Protein AF-A0A443RYX0-F1 (afdb_monomer_lite)

Structure (mmCIF, N/CA/C/O backbone):
data_AF-A0A443RYX0-F1
#
_entry.id   AF-A0A443RYX0-F1
#
loop_
_atom_site.group_PDB
_atom_site.id
_atom_site.type_symbol
_atom_site.label_atom_id
_atom_site.label_alt_id
_atom_site.label_comp_id
_atom_site.label_asym_id
_atom_site.label_entity_id
_atom_site.label_seq_id
_atom_site.pdbx_PDB_ins_code
_atom_site.Cartn_x
_atom_site.Cartn_y
_atom_site.Cartn_z
_atom_site.occupancy
_atom_site.B_iso_or_equiv
_atom_site.auth_seq_id
_atom_site.auth_comp_id
_atom_site.auth_asym_id
_atom_site.auth_atom_id
_atom_site.pdbx_PDB_model_num
ATOM 1 N N . ARG A 1 1 ? -24.764 9.586 13.576 1.00 53.94 1 ARG A N 1
ATOM 2 C CA . ARG A 1 1 ? -26.038 10.347 13.644 1.00 53.94 1 ARG A CA 1
ATOM 3 C C . ARG A 1 1 ? -27.238 9.565 13.120 1.00 53.94 1 ARG A C 1
ATOM 5 O O . ARG A 1 1 ? -28.045 9.174 13.941 1.00 53.94 1 ARG A O 1
ATOM 12 N N . LYS A 1 2 ? -27.358 9.248 11.816 1.00 80.12 2 LYS A N 1
ATOM 13 C CA . LYS A 1 2 ? -28.567 8.561 11.290 1.00 80.12 2 LYS A CA 1
ATOM 14 C C . LYS A 1 2 ? -28.897 7.218 11.973 1.00 80.12 2 LYS A C 1
ATOM 16 O O . LYS A 1 2 ? -30.063 6.942 12.212 1.00 80.12 2 LYS A O 1
ATOM 21 N N . PHE A 1 3 ? -27.891 6.404 12.300 1.00 82.44 3 PHE A N 1
ATOM 22 C CA . PHE A 1 3 ? -28.107 5.094 12.932 1.00 82.44 3 PHE A CA 1
ATOM 23 C C . PHE A 1 3 ? -28.397 5.161 14.434 1.00 82.44 3 PHE A C 1
ATOM 25 O O . PHE A 1 3 ? -29.212 4.391 14.920 1.00 82.44 3 PHE A O 1
ATOM 32 N N . GLU A 1 4 ? -27.785 6.103 15.154 1.00 79.44 4 GLU A N 1
ATOM 33 C CA . GLU A 1 4 ? -28.031 6.310 16.591 1.00 79.44 4 GLU A CA 1
ATOM 34 C C . GLU A 1 4 ? -29.458 6.826 16.831 1.00 79.44 4 GLU A C 1
ATOM 36 O O . GLU A 1 4 ? -30.133 6.398 17.761 1.00 79.44 4 GLU A O 1
ATOM 41 N N . GLU A 1 5 ? -29.940 7.715 15.955 1.00 84.44 5 GLU A N 1
ATOM 42 C CA . GLU A 1 5 ? -31.317 8.221 15.983 1.00 84.44 5 GLU A CA 1
ATOM 43 C C . GLU A 1 5 ? -32.332 7.101 15.692 1.00 84.44 5 GLU A C 1
ATOM 45 O O . GLU A 1 5 ? -33.360 7.011 16.365 1.00 84.44 5 GLU A O 1
ATOM 50 N N . ALA A 1 6 ? -32.027 6.211 14.740 1.00 85.62 6 ALA A N 1
ATOM 51 C CA . ALA A 1 6 ? -32.861 5.050 14.436 1.00 85.62 6 ALA A CA 1
ATOM 52 C C . ALA A 1 6 ? -32.874 4.029 15.590 1.00 85.62 6 ALA A C 1
ATOM 54 O O . ALA A 1 6 ? -33.943 3.587 16.003 1.00 85.62 6 ALA A O 1
ATOM 55 N N . GLU A 1 7 ? -31.714 3.701 16.166 1.00 87.38 7 GLU A N 1
ATOM 56 C CA . GLU A 1 7 ? -31.608 2.804 17.324 1.00 87.38 7 GLU A CA 1
ATOM 57 C C . GLU A 1 7 ? -32.387 3.338 18.538 1.00 87.38 7 GLU A C 1
ATOM 59 O O . GLU A 1 7 ? -33.129 2.591 19.178 1.00 87.38 7 GLU A O 1
ATOM 64 N N . ALA A 1 8 ? -32.302 4.642 18.820 1.00 86.19 8 ALA A N 1
ATOM 65 C CA . ALA A 1 8 ? -33.079 5.271 19.888 1.00 86.19 8 ALA A CA 1
ATOM 66 C C . ALA A 1 8 ? -34.599 5.158 19.660 1.00 86.19 8 ALA A C 1
ATOM 68 O O . ALA A 1 8 ? -35.348 4.922 20.610 1.00 86.19 8 ALA A O 1
ATOM 69 N N . ALA A 1 9 ? -35.059 5.292 18.411 1.00 87.50 9 ALA A N 1
ATOM 70 C CA . ALA A 1 9 ? -36.472 5.164 18.066 1.00 87.50 9 ALA A CA 1
ATOM 71 C C . ALA A 1 9 ? -36.997 3.733 18.279 1.00 87.50 9 ALA A C 1
ATOM 73 O O . ALA A 1 9 ? -38.049 3.561 18.891 1.00 87.50 9 ALA A O 1
ATOM 74 N N . PHE A 1 10 ? -36.257 2.706 17.852 1.00 85.81 10 PHE A N 1
ATOM 75 C CA . PHE A 1 10 ? -36.675 1.310 18.041 1.00 85.81 10 PHE A CA 1
ATOM 76 C C . PHE A 1 10 ? -36.590 0.847 19.500 1.00 85.81 10 PHE A C 1
ATOM 78 O O . PHE A 1 10 ? -37.468 0.118 19.959 1.00 85.81 10 PHE A O 1
ATOM 85 N N . ASN A 1 11 ? -35.617 1.336 20.276 1.00 86.56 11 ASN A N 1
ATOM 86 C CA . ASN A 1 11 ? -35.583 1.090 21.721 1.00 86.56 11 ASN A CA 1
ATOM 87 C C . ASN A 1 11 ? -36.825 1.660 22.430 1.00 86.56 11 ASN A C 1
ATOM 89 O O . ASN A 1 11 ? -37.386 1.006 23.306 1.00 86.56 11 ASN A O 1
ATOM 93 N N . LYS A 1 12 ? -37.324 2.827 21.996 1.00 87.56 12 LYS A N 1
ATOM 94 C CA . LYS A 1 12 ? -38.581 3.408 22.499 1.00 87.56 12 LYS A CA 1
ATOM 95 C C . LYS A 1 12 ? -39.791 2.503 22.231 1.00 87.56 12 LYS A C 1
ATOM 97 O O . LYS A 1 12 ? -40.672 2.391 23.077 1.00 87.56 12 LYS A O 1
ATOM 102 N N . VAL A 1 13 ? -39.841 1.859 21.063 1.00 85.56 13 VAL A N 1
ATOM 103 C CA . VAL A 1 13 ? -40.914 0.913 20.700 1.00 85.56 13 VAL A CA 1
ATOM 104 C C . VAL A 1 13 ? -40.875 -0.318 21.609 1.00 85.56 13 VAL A C 1
ATOM 106 O O . VAL A 1 13 ? -41.908 -0.708 22.148 1.00 85.56 13 VAL A O 1
ATOM 109 N N . LEU A 1 14 ? -39.683 -0.857 21.889 1.00 84.06 14 LEU A N 1
ATOM 110 C CA . LEU A 1 14 ? -39.502 -1.990 22.807 1.00 84.06 14 LEU A CA 1
ATOM 111 C C . LEU A 1 14 ? -39.918 -1.693 24.258 1.00 84.06 14 LEU A C 1
ATOM 113 O O . LEU A 1 14 ? -40.315 -2.610 24.977 1.00 84.06 14 LEU A O 1
ATOM 117 N N . GLU A 1 15 ? -39.829 -0.435 24.702 1.00 85.00 15 GLU A N 1
ATOM 118 C CA . GLU A 1 15 ? -40.325 -0.006 26.019 1.00 85.00 15 GLU A CA 1
ATOM 119 C C . GLU A 1 15 ? -41.863 -0.004 26.091 1.00 85.00 15 GLU A C 1
ATOM 121 O O . GLU A 1 15 ? -42.441 -0.280 27.148 1.00 85.00 15 GLU A O 1
ATOM 126 N N . LEU A 1 16 ? -42.528 0.317 24.977 1.00 83.12 16 LEU A N 1
ATOM 127 C CA . LEU A 1 16 ? -43.982 0.464 24.894 1.00 83.12 16 LEU A CA 1
ATOM 128 C C . LEU A 1 16 ? -44.689 -0.870 24.597 1.00 83.12 16 LEU A C 1
ATOM 130 O O . LEU A 1 16 ? -45.758 -1.135 25.156 1.00 83.12 16 LEU A O 1
ATOM 134 N N . GLU A 1 17 ? -44.096 -1.732 23.769 1.00 78.88 17 GLU A N 1
ATOM 135 C CA . GLU A 1 17 ? -44.686 -3.004 23.344 1.00 78.88 17 GLU A CA 1
ATOM 136 C C . GLU A 1 17 ? -44.285 -4.170 24.260 1.00 78.88 17 GLU A C 1
ATOM 138 O O . GLU A 1 17 ? -43.153 -4.655 24.294 1.00 78.88 17 GLU A O 1
ATOM 143 N N . LYS A 1 18 ? -45.252 -4.662 25.042 1.00 70.44 18 LYS A N 1
ATOM 144 C CA . LYS A 1 18 ? -45.000 -5.705 26.050 1.00 70.44 18 LYS A CA 1
ATOM 145 C C . LYS A 1 18 ? -45.155 -7.138 25.536 1.00 70.44 18 LYS A C 1
ATOM 147 O O . LYS A 1 18 ? -44.661 -8.035 26.214 1.00 70.44 18 LYS A O 1
ATOM 152 N N . ILE A 1 19 ? -45.833 -7.341 24.403 1.00 69.25 19 ILE A N 1
ATOM 153 C CA . ILE A 1 19 ? -46.378 -8.649 23.994 1.00 69.25 19 ILE A CA 1
ATOM 154 C C . ILE A 1 19 ? -45.606 -9.269 22.825 1.00 69.25 19 ILE A C 1
ATOM 156 O O . ILE A 1 19 ? -45.201 -10.421 22.935 1.00 69.25 19 ILE A O 1
ATOM 160 N N . ASP A 1 20 ? -45.354 -8.526 21.749 1.00 76.44 20 ASP A N 1
ATOM 161 C CA . ASP A 1 20 ? -44.542 -8.994 20.626 1.00 76.44 20 ASP A CA 1
ATOM 162 C C . ASP A 1 20 ? -43.452 -7.965 20.347 1.00 76.44 20 ASP A C 1
ATOM 164 O O . ASP A 1 20 ? -43.733 -6.817 20.031 1.00 76.44 20 ASP A O 1
ATOM 168 N N . ARG A 1 21 ? -42.201 -8.372 20.559 1.00 80.69 21 ARG A N 1
ATOM 169 C CA . ARG A 1 21 ? -41.008 -7.530 20.388 1.00 80.69 21 ARG A CA 1
ATOM 170 C C . ARG A 1 21 ? -40.130 -8.024 19.245 1.00 80.69 21 ARG A C 1
ATOM 172 O O . ARG A 1 21 ? -39.009 -7.543 19.080 1.00 80.69 21 ARG A O 1
ATOM 179 N N . SER A 1 22 ? -40.593 -9.021 18.495 1.00 81.62 22 SER A N 1
ATOM 180 C CA . SER A 1 22 ? -39.782 -9.722 17.500 1.00 81.62 22 SER A CA 1
ATOM 181 C C . SER A 1 22 ? -39.390 -8.811 16.333 1.00 81.62 22 SER A C 1
ATOM 183 O O . SER A 1 22 ? -38.226 -8.805 15.925 1.00 81.62 22 SER A O 1
ATOM 185 N N . GLU A 1 23 ? -40.318 -7.976 15.865 1.00 84.00 23 GLU A N 1
ATOM 186 C CA . GLU A 1 23 ? -40.107 -7.045 14.753 1.00 84.00 23 GLU A CA 1
ATOM 187 C C . GLU A 1 23 ? -39.122 -5.924 15.119 1.00 84.00 23 GLU A C 1
ATOM 189 O O . GLU A 1 23 ? -38.098 -5.757 14.457 1.00 84.00 23 GLU A O 1
ATOM 194 N N . ALA A 1 24 ? -39.354 -5.227 16.236 1.00 84.50 24 ALA A N 1
ATOM 195 C CA . ALA A 1 24 ? -38.462 -4.164 16.706 1.00 84.50 24 ALA A CA 1
ATOM 196 C C . ALA A 1 24 ? -37.048 -4.681 17.044 1.00 84.50 24 ALA A C 1
ATOM 198 O O . ALA A 1 24 ? -36.056 -3.998 16.788 1.00 84.50 24 ALA A O 1
ATOM 199 N N . THR A 1 25 ? -36.934 -5.910 17.563 1.00 85.38 25 THR A N 1
ATOM 200 C CA . THR A 1 25 ? -35.632 -6.548 17.833 1.00 85.38 25 THR A CA 1
ATOM 201 C C . THR A 1 25 ? -34.892 -6.893 16.540 1.00 85.38 25 THR A C 1
ATOM 203 O O . THR A 1 25 ? -33.689 -6.655 16.429 1.00 85.38 25 THR A O 1
ATOM 206 N N . SER A 1 26 ? -35.608 -7.419 15.544 1.00 85.50 26 SER A N 1
ATOM 207 C CA . SER A 1 26 ? -35.032 -7.753 14.237 1.00 85.50 26 SER A CA 1
ATOM 208 C C . SER A 1 26 ? -34.524 -6.504 13.516 1.00 85.50 26 SER A C 1
ATOM 210 O O . SER A 1 26 ? -33.429 -6.515 12.949 1.00 85.50 26 SER A O 1
ATOM 212 N N . GLU A 1 27 ? -35.270 -5.400 13.596 1.00 88.75 27 GLU A N 1
ATOM 213 C CA . GLU A 1 27 ? -34.877 -4.157 12.936 1.00 88.75 27 GLU A CA 1
ATOM 214 C C . GLU A 1 27 ? -33.692 -3.471 13.636 1.00 88.75 27 GLU A C 1
ATOM 216 O O . GLU A 1 27 ? -32.829 -2.907 12.962 1.00 88.75 27 GLU A O 1
ATOM 221 N N . LEU A 1 28 ? -33.550 -3.614 14.961 1.00 88.06 28 LEU A N 1
ATOM 222 C CA . LEU A 1 28 ? -32.339 -3.191 15.678 1.00 88.06 28 LEU A CA 1
ATOM 223 C C . LEU A 1 28 ? -31.085 -3.940 15.208 1.00 88.06 28 LEU A C 1
ATOM 225 O O . LEU A 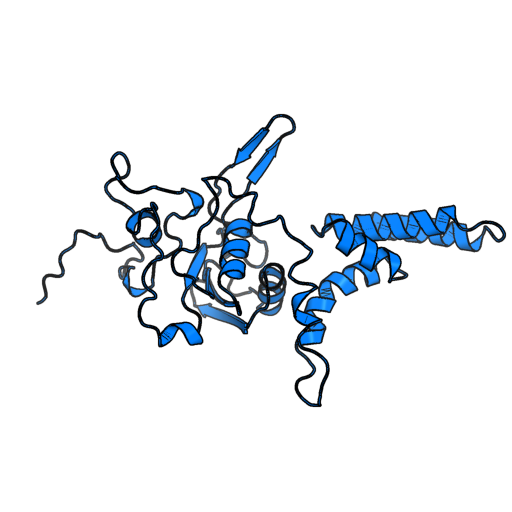1 28 ? -30.057 -3.308 14.961 1.00 88.06 28 LEU A O 1
ATOM 229 N N . ILE A 1 29 ? -31.161 -5.264 15.036 1.00 87.50 29 ILE A N 1
ATOM 230 C CA . ILE A 1 29 ? -30.044 -6.056 14.492 1.00 87.50 29 ILE A CA 1
ATOM 231 C C . ILE A 1 29 ? -29.709 -5.567 13.078 1.00 87.50 29 ILE A C 1
ATOM 233 O O . ILE A 1 29 ? -28.548 -5.324 12.755 1.00 87.50 29 ILE A O 1
ATOM 237 N N . ARG A 1 30 ? -30.720 -5.328 12.242 1.00 89.56 30 ARG A N 1
ATOM 238 C CA . ARG A 1 30 ? -30.515 -4.838 10.876 1.00 89.56 30 ARG A CA 1
ATOM 239 C C . ARG A 1 30 ? -29.851 -3.457 10.832 1.00 89.56 30 ARG A C 1
ATOM 241 O O . ARG A 1 30 ? -28.976 -3.229 9.998 1.00 89.56 30 ARG A O 1
ATOM 248 N N . ILE A 1 31 ? -30.228 -2.548 11.732 1.00 89.81 31 ILE A N 1
ATOM 249 C CA . ILE A 1 31 ? -29.615 -1.217 11.859 1.00 89.81 31 ILE A CA 1
ATOM 250 C C . ILE A 1 31 ? -28.136 -1.331 12.230 1.00 89.81 31 ILE A C 1
ATOM 252 O O . ILE A 1 31 ? -27.304 -0.647 11.631 1.00 89.81 31 ILE A O 1
ATOM 256 N N . ARG A 1 32 ? -27.796 -2.210 13.178 1.00 91.12 32 ARG A N 1
ATOM 257 C CA . ARG A 1 32 ? -26.403 -2.468 13.572 1.00 91.12 32 ARG A CA 1
ATOM 258 C C . ARG A 1 32 ? -25.600 -3.075 12.421 1.00 91.12 32 ARG A C 1
ATOM 260 O O . ARG A 1 32 ? -24.485 -2.628 12.163 1.00 91.12 32 ARG A O 1
ATOM 267 N N . GLU A 1 33 ? -26.180 -4.026 11.688 1.00 88.06 33 GLU A N 1
ATOM 268 C CA . GLU A 1 33 ? -25.545 -4.652 10.521 1.00 88.06 33 GLU A CA 1
ATOM 269 C C . GLU A 1 33 ? -25.249 -3.601 9.443 1.00 88.06 33 GLU A C 1
ATOM 271 O O . GLU A 1 33 ? -24.125 -3.499 8.955 1.00 88.06 33 GLU A O 1
ATOM 276 N N . GLU A 1 34 ? -26.225 -2.763 9.098 1.00 83.31 34 GLU A N 1
ATOM 277 C CA . GLU A 1 34 ? -26.043 -1.738 8.070 1.00 83.31 34 GLU A CA 1
ATOM 278 C C . GLU A 1 34 ? -25.045 -0.651 8.499 1.00 83.31 34 GLU A C 1
ATOM 280 O O . GLU A 1 34 ? -24.245 -0.189 7.682 1.00 83.31 34 GLU A O 1
ATOM 285 N N . ALA A 1 35 ? -25.016 -0.286 9.783 1.00 80.69 35 ALA A N 1
ATOM 286 C CA . ALA A 1 35 ? -24.037 0.657 10.313 1.00 80.69 35 ALA A CA 1
ATOM 287 C C . ALA A 1 35 ? -22.596 0.136 10.171 1.00 80.69 35 ALA A C 1
ATOM 289 O O . ALA A 1 35 ? -21.706 0.880 9.753 1.00 80.69 35 ALA A O 1
ATOM 290 N N . VAL A 1 36 ? -22.374 -1.154 10.440 1.00 77.25 36 VAL A N 1
ATOM 291 C CA . VAL A 1 36 ? -21.073 -1.808 10.241 1.00 77.25 36 VAL A CA 1
ATOM 292 C C . VAL A 1 36 ? -20.749 -1.950 8.745 1.00 77.25 36 VAL A C 1
ATOM 294 O O . VAL A 1 36 ? -19.622 -1.673 8.330 1.00 77.25 36 VAL A O 1
ATOM 297 N N . ARG A 1 37 ? -21.731 -2.271 7.891 1.00 79.38 37 ARG A N 1
ATOM 298 C CA . ARG A 1 37 ? -21.547 -2.345 6.426 1.00 79.38 37 ARG A CA 1
ATOM 299 C C . ARG A 1 37 ? -21.150 -1.008 5.799 1.00 79.38 37 ARG A C 1
ATOM 301 O O . ARG A 1 37 ? -20.318 -0.992 4.892 1.00 79.38 37 ARG A O 1
ATOM 308 N N . GLN A 1 38 ? -21.667 0.121 6.291 1.00 75.00 38 GLN A N 1
ATOM 309 C CA . GLN A 1 38 ? -21.277 1.453 5.799 1.00 75.00 38 GLN A CA 1
ATOM 310 C C . GLN A 1 38 ? -19.817 1.822 6.099 1.00 75.00 38 GLN A C 1
ATOM 312 O O . GLN A 1 38 ? -19.267 2.713 5.451 1.00 75.00 38 GLN A O 1
ATOM 317 N N . LEU A 1 39 ? -19.160 1.113 7.023 1.00 60.25 39 LEU A N 1
ATOM 318 C CA . LEU A 1 39 ? -17.722 1.234 7.282 1.00 60.25 39 LEU A CA 1
ATOM 319 C C . LEU A 1 39 ? -16.865 0.347 6.356 1.00 60.25 39 LEU A C 1
ATOM 321 O O . LEU A 1 39 ? -15.636 0.353 6.462 1.00 60.25 39 LEU A O 1
ATOM 325 N N . GLY A 1 40 ? -17.501 -0.381 5.430 1.00 51.47 40 GLY A N 1
ATOM 326 C CA . GLY A 1 40 ? -16.854 -1.211 4.414 1.00 51.47 40 GLY A CA 1
ATOM 327 C C . GLY A 1 40 ? -16.661 -2.677 4.803 1.00 51.47 40 GLY A C 1
ATOM 328 O O . GLY A 1 40 ? -15.953 -3.388 4.093 1.00 51.47 40 GLY A O 1
ATOM 329 N N . TYR A 1 41 ? -17.261 -3.130 5.907 1.00 62.38 41 TYR A N 1
ATOM 330 C CA . TYR A 1 41 ? -17.242 -4.536 6.320 1.00 62.38 41 TYR A CA 1
ATOM 331 C C . TYR A 1 41 ? -18.296 -5.344 5.543 1.00 62.38 41 TYR A C 1
ATOM 333 O O . TYR A 1 41 ? -19.338 -4.817 5.141 1.00 62.38 41 TYR A O 1
ATOM 341 N N . ASP A 1 42 ? -18.025 -6.624 5.301 1.00 68.56 42 ASP A N 1
ATOM 342 C CA . ASP A 1 42 ? -18.923 -7.512 4.567 1.00 68.56 42 ASP A CA 1
ATOM 343 C C . ASP A 1 42 ? -20.167 -7.893 5.395 1.00 68.56 42 ASP A C 1
ATOM 345 O O . ASP A 1 42 ? -20.274 -7.625 6.594 1.00 68.56 42 ASP A O 1
ATOM 349 N N . LYS A 1 43 ? -21.135 -8.541 4.738 1.00 72.25 43 LYS A N 1
ATOM 350 C CA . LYS A 1 43 ? -22.419 -8.894 5.351 1.00 72.25 43 LYS A CA 1
ATOM 351 C C . LYS A 1 43 ? -22.277 -9.863 6.529 1.00 72.25 43 LYS A C 1
ATOM 353 O O . LYS A 1 43 ? -22.995 -9.699 7.508 1.00 72.25 43 LYS A O 1
ATOM 358 N N . GLN A 1 44 ? -21.405 -10.867 6.443 1.00 66.69 44 GLN A N 1
ATOM 359 C CA . GLN A 1 44 ? -21.265 -11.869 7.502 1.00 66.69 44 GLN A CA 1
ATOM 360 C C . GLN A 1 44 ? -20.641 -11.250 8.749 1.00 66.69 44 GLN A C 1
ATOM 362 O O . GLN A 1 44 ? -21.204 -11.399 9.832 1.00 66.69 44 GLN A O 1
ATOM 367 N N . SER A 1 45 ? -19.559 -10.483 8.596 1.00 63.34 45 SER A N 1
ATOM 368 C CA . SER A 1 45 ? -18.924 -9.776 9.719 1.00 63.34 45 SER A CA 1
ATOM 369 C C . SER A 1 45 ? -19.866 -8.772 10.378 1.00 63.34 45 SER A C 1
ATOM 371 O O . SER A 1 45 ? -19.971 -8.710 11.603 1.00 63.34 45 SER A O 1
ATOM 373 N N . ALA A 1 46 ? -20.588 -8.002 9.562 1.00 73.19 46 ALA A N 1
ATOM 374 C CA . ALA A 1 46 ? -21.558 -7.038 10.049 1.00 73.19 46 ALA A CA 1
ATOM 375 C C . ALA A 1 46 ? -22.728 -7.705 10.781 1.00 73.19 46 ALA A C 1
ATOM 377 O O . ALA A 1 46 ? -23.120 -7.234 11.844 1.00 73.19 46 ALA A O 1
ATOM 378 N N . SER A 1 47 ? -23.250 -8.814 10.252 1.00 79.62 47 SER A N 1
ATOM 379 C CA . SER A 1 47 ? -24.357 -9.555 10.862 1.00 79.62 47 SER A CA 1
ATOM 380 C C . SER A 1 47 ? -23.930 -10.225 12.173 1.00 79.62 47 SER A C 1
ATOM 382 O O . SER A 1 47 ? -24.651 -10.161 13.166 1.00 79.62 47 SER A O 1
ATOM 384 N N . ALA A 1 48 ? -22.713 -10.780 12.225 1.00 75.25 48 ALA A N 1
ATOM 385 C CA . ALA A 1 48 ? -22.149 -11.369 13.438 1.00 75.25 48 ALA A CA 1
ATOM 386 C C . ALA A 1 48 ? -21.963 -10.329 14.555 1.00 75.25 48 ALA A C 1
ATOM 388 O O . ALA A 1 48 ? -22.353 -10.574 15.696 1.00 75.25 48 ALA A O 1
ATOM 389 N N . ALA A 1 49 ? -21.423 -9.149 14.236 1.00 78.31 49 ALA A N 1
ATOM 390 C CA . ALA A 1 49 ? -21.315 -8.051 15.196 1.00 78.31 49 ALA A CA 1
ATOM 391 C C . ALA A 1 49 ? -22.700 -7.533 15.622 1.00 78.31 49 ALA A C 1
ATOM 393 O O . ALA A 1 49 ? -22.965 -7.342 16.806 1.00 78.31 49 ALA A O 1
ATOM 394 N N . ALA A 1 50 ? -23.617 -7.368 14.672 1.00 85.62 50 ALA A N 1
ATOM 395 C CA . ALA A 1 50 ? -24.965 -6.881 14.934 1.00 85.62 50 ALA A CA 1
ATOM 396 C C . ALA A 1 50 ? -25.794 -7.798 15.841 1.00 85.62 50 ALA A C 1
ATOM 398 O O . ALA A 1 50 ? -26.554 -7.306 16.674 1.00 85.62 50 ALA A O 1
ATOM 399 N N . ALA A 1 51 ? -25.640 -9.115 15.689 1.00 84.31 51 ALA A N 1
ATOM 400 C CA . ALA A 1 51 ? -26.316 -10.108 16.517 1.00 84.31 51 ALA A CA 1
ATOM 401 C C . ALA A 1 51 ? -25.683 -10.248 17.911 1.00 84.31 51 ALA A C 1
ATOM 403 O O . ALA A 1 51 ? -26.369 -10.599 18.867 1.00 84.31 51 ALA A O 1
ATOM 404 N N . LYS A 1 52 ? -24.374 -9.991 18.030 1.00 81.44 52 LYS A N 1
ATOM 405 C CA . LYS A 1 52 ? -23.615 -10.173 19.274 1.00 81.44 52 LYS A CA 1
ATOM 406 C C . LYS A 1 52 ? -23.743 -8.998 20.246 1.00 81.44 52 LYS A C 1
ATOM 408 O O . LYS A 1 52 ? -23.632 -9.208 21.451 1.00 81.44 52 LYS A O 1
ATOM 413 N N . TYR A 1 53 ? -23.947 -7.782 19.741 1.00 87.69 53 TYR A N 1
ATOM 414 C CA . TYR A 1 53 ? -23.928 -6.560 20.549 1.00 87.69 53 TYR A CA 1
ATOM 415 C C . TYR A 1 53 ? -25.278 -5.852 20.588 1.00 87.69 53 TYR A C 1
ATOM 417 O O . TYR A 1 53 ? -26.088 -5.954 19.667 1.00 87.69 53 TYR A O 1
ATOM 425 N N . ASN A 1 54 ? -25.498 -5.101 21.668 1.00 85.25 54 ASN A N 1
ATOM 426 C CA . ASN A 1 54 ? -26.785 -4.482 21.985 1.00 85.25 54 ASN A CA 1
ATOM 427 C C . ASN A 1 54 ? -26.847 -2.992 21.643 1.00 85.25 54 ASN A C 1
ATOM 429 O O . ASN A 1 54 ? -27.873 -2.356 21.879 1.00 85.25 54 ASN A O 1
ATOM 433 N N . SER A 1 55 ? -25.785 -2.440 21.061 1.00 85.94 55 SER A N 1
ATOM 434 C CA . SER A 1 55 ? -25.793 -1.088 20.518 1.00 85.94 55 SER A CA 1
ATOM 435 C C . SER A 1 55 ? -25.060 -1.006 19.184 1.00 85.94 55 SER A C 1
ATOM 437 O O . SER A 1 55 ? -24.145 -1.788 18.910 1.00 85.94 55 SER A O 1
ATOM 439 N N . VAL A 1 56 ? -25.428 -0.022 18.361 1.00 83.31 56 VAL A N 1
ATOM 440 C CA . VAL A 1 56 ? -24.693 0.327 17.136 1.00 83.31 56 VAL A CA 1
ATOM 441 C C . VAL A 1 56 ? -23.245 0.672 17.469 1.00 83.31 56 VAL A C 1
ATOM 443 O O . VAL A 1 56 ? -22.335 0.254 16.755 1.00 83.31 56 VAL A O 1
ATOM 446 N N . HIS A 1 57 ? -23.023 1.392 18.571 1.00 82.38 57 HIS A N 1
ATOM 447 C CA . HIS A 1 57 ? -21.686 1.787 18.993 1.00 82.38 57 HIS A CA 1
ATOM 448 C C . HIS A 1 57 ? -20.818 0.578 19.355 1.00 82.38 57 HIS A C 1
ATOM 450 O O . HIS A 1 57 ? -19.733 0.452 18.808 1.00 82.38 57 HIS A O 1
ATOM 456 N N . GLU A 1 58 ? -21.306 -0.350 20.183 1.00 78.94 58 GLU A N 1
ATOM 457 C CA . GLU A 1 58 ? -20.566 -1.568 20.548 1.00 78.94 58 GLU A CA 1
ATOM 458 C C . GLU A 1 58 ? -20.350 -2.504 19.358 1.00 78.94 58 GLU A C 1
ATOM 460 O O . GLU A 1 58 ? -19.283 -3.099 19.236 1.00 78.94 58 GLU A O 1
ATOM 465 N N . ALA A 1 59 ? -21.331 -2.628 18.457 1.00 76.00 59 ALA A N 1
ATOM 466 C CA . ALA A 1 59 ? -21.180 -3.433 17.249 1.00 76.00 59 ALA A CA 1
ATOM 467 C C . ALA A 1 59 ? -20.047 -2.885 16.366 1.00 76.00 59 ALA A C 1
ATOM 469 O O . ALA A 1 59 ? -19.183 -3.649 15.934 1.00 76.00 59 ALA A O 1
ATOM 470 N N . ILE A 1 60 ? -19.996 -1.564 16.170 1.00 73.81 60 ILE A N 1
ATOM 471 C CA . ILE A 1 60 ? -18.912 -0.882 15.450 1.00 73.81 60 ILE A CA 1
ATOM 472 C C . ILE A 1 60 ? -17.587 -1.011 16.207 1.00 73.81 60 ILE A C 1
ATOM 474 O O . ILE A 1 60 ? -16.586 -1.436 15.633 1.00 73.81 60 ILE A O 1
ATOM 478 N N . ASP A 1 61 ? -17.570 -0.687 17.496 1.00 71.12 61 ASP A N 1
ATOM 479 C CA . ASP A 1 61 ? -16.365 -0.733 18.316 1.00 71.12 61 ASP A CA 1
ATOM 480 C C . ASP A 1 61 ? -15.813 -2.149 18.409 1.00 71.12 61 ASP A C 1
ATOM 482 O O . ASP A 1 61 ? -14.604 -2.311 18.451 1.00 71.12 61 ASP A O 1
ATOM 486 N N . SER A 1 62 ? -16.643 -3.189 18.369 1.00 73.19 62 SER A N 1
ATOM 487 C CA . SER A 1 62 ? -16.172 -4.572 18.360 1.00 73.19 62 SER A CA 1
ATOM 488 C C . SER A 1 62 ? -15.406 -4.909 17.085 1.00 73.19 62 SER A C 1
ATOM 490 O O . SER A 1 62 ? -14.311 -5.450 17.167 1.00 73.19 62 SER A O 1
ATOM 492 N N . VAL A 1 63 ? -15.899 -4.529 15.905 1.00 63.53 63 VAL A N 1
ATOM 493 C CA . VAL A 1 63 ? -15.199 -4.803 14.638 1.00 63.53 63 VAL A CA 1
ATOM 494 C C . VAL A 1 63 ? -13.998 -3.880 14.427 1.00 63.53 63 VAL A C 1
ATOM 496 O O . VAL A 1 63 ? -13.096 -4.192 13.649 1.00 63.53 63 VAL A O 1
ATOM 499 N N . VAL A 1 64 ? -13.957 -2.757 15.144 1.00 54.78 64 VAL A N 1
ATOM 500 C CA . VAL A 1 64 ? -12.828 -1.820 15.161 1.00 54.78 64 VAL A CA 1
ATOM 501 C C . VAL A 1 64 ? -11.768 -2.222 16.207 1.00 54.78 64 VAL A C 1
ATOM 503 O O . VAL A 1 64 ? -10.575 -2.151 15.911 1.00 54.78 64 VAL A O 1
ATOM 506 N N . ASN A 1 65 ? -12.169 -2.699 17.393 1.00 49.38 65 ASN A N 1
ATOM 507 C CA . ASN A 1 65 ? -11.310 -3.032 18.545 1.00 49.38 65 ASN A CA 1
ATOM 508 C C . ASN A 1 65 ? -10.966 -4.522 18.678 1.00 49.38 65 ASN A C 1
ATOM 510 O O . ASN A 1 65 ? -10.012 -4.854 19.379 1.00 49.38 65 ASN A O 1
ATOM 514 N N . CYS A 1 66 ? -11.644 -5.435 17.979 1.00 47.28 66 CYS A N 1
ATOM 515 C CA . CYS A 1 66 ? -11.193 -6.830 17.865 1.00 47.28 66 CYS A CA 1
ATOM 516 C C . CYS A 1 66 ? -9.804 -6.911 17.188 1.00 47.28 66 CYS A C 1
ATOM 518 O O . CYS A 1 66 ? -9.059 -7.859 17.399 1.00 47.28 66 CYS A O 1
ATOM 520 N N . MET A 1 67 ? -9.382 -5.845 16.494 1.00 38.53 67 MET A N 1
ATOM 521 C CA . MET A 1 67 ? -8.015 -5.663 15.989 1.00 38.53 67 MET A CA 1
ATOM 522 C C . MET A 1 67 ? -6.993 -5.213 17.054 1.00 38.53 67 MET A C 1
ATOM 524 O O . MET A 1 67 ? -5.794 -5.256 16.790 1.00 38.53 67 MET A O 1
ATOM 528 N N . PHE A 1 68 ? -7.436 -4.768 18.236 1.00 33.16 68 PHE A N 1
ATOM 529 C CA . PHE A 1 68 ? -6.589 -4.191 19.291 1.00 33.16 68 PHE A CA 1
ATOM 530 C C . PHE A 1 68 ? -6.342 -5.115 20.490 1.00 33.16 68 PHE A C 1
ATOM 532 O O . PHE A 1 68 ? -5.312 -4.977 21.140 1.00 33.16 68 PHE A O 1
ATOM 539 N N . ASN A 1 69 ? -7.226 -6.067 20.797 1.00 32.56 69 ASN A N 1
ATOM 540 C CA . ASN A 1 69 ? -7.031 -6.928 21.974 1.00 32.56 69 ASN A CA 1
ATOM 541 C C . ASN A 1 69 ? -5.995 -8.049 21.768 1.00 32.56 69 ASN A C 1
ATOM 543 O O . ASN A 1 69 ? -5.520 -8.615 22.747 1.00 32.56 69 ASN A O 1
ATOM 547 N N . VAL A 1 70 ? -5.562 -8.307 20.527 1.00 34.53 70 VAL A N 1
ATOM 548 C CA . VAL A 1 70 ? -4.485 -9.273 20.227 1.00 34.53 70 VAL A CA 1
ATOM 549 C C . VAL A 1 70 ? -3.105 -8.753 20.663 1.00 34.53 70 VAL A C 1
ATOM 551 O O . VAL A 1 70 ? -2.201 -9.535 20.929 1.00 34.53 70 VAL A O 1
ATOM 554 N N . THR A 1 71 ? -2.911 -7.437 20.807 1.00 35.25 71 THR A N 1
ATOM 555 C CA . THR A 1 71 ? -1.593 -6.862 21.141 1.00 35.25 71 THR A CA 1
ATOM 556 C C . THR A 1 71 ? -1.311 -6.730 22.639 1.00 35.25 71 THR A C 1
ATOM 558 O O . THR A 1 71 ? -0.264 -6.190 22.997 1.00 35.25 71 THR A O 1
ATOM 561 N N . ARG A 1 72 ? -2.193 -7.207 23.536 1.00 33.19 72 ARG A N 1
ATOM 562 C CA . ARG A 1 72 ? -2.052 -6.959 24.986 1.00 33.19 72 ARG A CA 1
ATOM 563 C C . ARG A 1 72 ? -1.899 -8.168 25.906 1.00 33.19 72 ARG A C 1
ATOM 565 O O . ARG A 1 72 ? -1.727 -7.953 27.102 1.00 33.19 72 ARG A O 1
ATOM 572 N N . GLN A 1 73 ? -1.860 -9.392 25.393 1.00 29.92 73 GLN A N 1
ATOM 573 C CA . GLN A 1 73 ? -1.520 -10.565 26.204 1.00 29.92 73 GLN A CA 1
ATOM 574 C C . GLN A 1 73 ? -0.394 -11.361 25.547 1.00 29.92 73 GLN A C 1
ATOM 576 O O . GLN A 1 73 ? -0.610 -12.356 24.873 1.00 29.92 73 GLN A O 1
ATOM 581 N N . HIS A 1 74 ? 0.836 -10.894 25.760 1.00 35.75 74 HIS A N 1
ATOM 582 C CA . HIS A 1 74 ? 1.989 -11.783 25.810 1.00 35.75 74 HIS A CA 1
ATOM 583 C C . HIS A 1 74 ? 2.441 -11.807 27.267 1.00 35.75 74 HIS A C 1
ATOM 585 O O . HIS A 1 74 ? 3.194 -10.939 27.703 1.00 35.75 74 HIS A O 1
ATOM 591 N N . ASN A 1 75 ? 1.825 -12.712 28.020 1.00 35.72 75 ASN A N 1
ATOM 592 C CA . ASN A 1 75 ? 2.377 -13.473 29.136 1.00 35.72 75 ASN A CA 1
ATOM 593 C C . ASN A 1 75 ? 1.222 -14.324 29.675 1.00 35.72 75 ASN A C 1
ATOM 595 O O . ASN A 1 75 ? 0.238 -13.771 30.159 1.00 35.72 75 ASN A O 1
ATOM 599 N N . ASP A 1 76 ? 1.395 -15.634 29.530 1.00 30.80 76 ASP A N 1
ATOM 600 C CA . ASP A 1 76 ? 0.632 -16.756 30.086 1.00 30.80 76 ASP A CA 1
ATOM 601 C C . ASP A 1 76 ? -0.104 -17.618 29.043 1.00 30.80 76 ASP A C 1
ATOM 603 O O . ASP A 1 76 ? -0.582 -17.160 28.010 1.00 30.80 76 ASP A O 1
ATOM 607 N N . GLU A 1 77 ? -0.015 -18.916 29.311 1.00 32.97 77 GLU A N 1
ATOM 608 C CA . GLU A 1 77 ? -0.125 -20.097 28.457 1.00 32.97 77 GLU A CA 1
ATOM 609 C C . GLU A 1 77 ? -1.446 -20.294 27.683 1.00 32.97 77 GLU A C 1
ATOM 611 O O . GLU A 1 77 ? -2.525 -20.056 28.206 1.00 32.97 77 GLU A O 1
ATOM 616 N N . CYS A 1 78 ? -1.294 -20.867 26.476 1.00 31.80 78 CYS A N 1
ATOM 617 C CA . CYS A 1 78 ? -2.208 -21.773 25.757 1.00 31.80 78 CYS A CA 1
ATOM 618 C C . CYS A 1 78 ? -3.655 -21.307 25.488 1.00 31.80 78 CYS A C 1
ATOM 620 O O . CYS A 1 78 ? -4.493 -21.348 26.376 1.00 31.80 78 CYS A O 1
ATOM 622 N N . ASP A 1 79 ? -3.992 -21.034 24.218 1.00 25.25 79 ASP A N 1
ATOM 623 C CA . ASP A 1 79 ? -4.910 -21.936 23.497 1.00 25.25 79 ASP A CA 1
ATOM 624 C C . ASP A 1 79 ? -4.951 -21.691 21.969 1.00 25.25 79 ASP A C 1
ATOM 626 O O . ASP A 1 79 ? -5.145 -20.580 21.486 1.00 25.25 79 ASP A O 1
ATOM 630 N N . SER A 1 80 ? -4.710 -22.794 21.246 1.00 31.94 80 SER A N 1
ATOM 631 C CA . SER A 1 80 ? -4.832 -23.118 19.808 1.00 31.94 80 SER A CA 1
ATOM 632 C C . SER A 1 80 ? -4.550 -22.055 18.727 1.00 31.94 80 SER A C 1
ATOM 634 O O . SER A 1 80 ? -5.301 -21.105 18.517 1.00 31.94 80 SER A O 1
ATOM 636 N N . GLU A 1 81 ? -3.549 -22.359 17.893 1.00 36.84 81 GLU A N 1
ATOM 637 C CA . GLU A 1 81 ? -3.151 -21.668 16.652 1.00 36.84 81 GLU A CA 1
ATOM 638 C C . GLU A 1 81 ? -4.272 -21.556 15.584 1.00 36.84 81 GLU A C 1
ATOM 640 O O . GLU A 1 81 ? -4.118 -20.840 14.593 1.00 36.84 81 GLU A O 1
ATOM 645 N N . ASP A 1 82 ? -5.422 -22.203 15.796 1.00 35.12 82 ASP A N 1
ATOM 646 C CA . ASP A 1 82 ? -6.524 -22.313 14.835 1.00 35.12 82 ASP A CA 1
ATOM 647 C C . ASP A 1 82 ? -7.472 -21.091 14.809 1.00 35.12 82 ASP A C 1
ATOM 649 O O . ASP A 1 82 ? -8.053 -20.782 13.764 1.00 35.12 82 ASP A O 1
ATOM 653 N N . GLU A 1 83 ? -7.611 -20.329 15.903 1.00 34.44 83 GLU A N 1
ATOM 654 C CA . GLU A 1 83 ? -8.589 -19.221 15.972 1.00 34.44 83 GLU A CA 1
ATOM 655 C C . GLU A 1 83 ? -8.067 -17.904 15.354 1.00 34.44 83 GLU A C 1
ATOM 657 O O . GLU A 1 83 ? -8.837 -17.069 14.868 1.00 34.44 83 GLU A O 1
ATOM 662 N N . LEU A 1 84 ? -6.738 -17.749 15.268 1.00 36.22 84 LEU A N 1
ATOM 663 C CA . LEU A 1 84 ? -6.064 -16.618 14.609 1.00 36.22 84 LEU A CA 1
ATOM 664 C C . LEU A 1 84 ? -6.150 -16.694 13.073 1.00 36.22 84 LEU A C 1
ATOM 666 O O . LEU A 1 84 ? -6.103 -15.667 12.391 1.00 36.22 84 LEU A O 1
ATOM 670 N N . ILE A 1 85 ? -6.306 -17.902 12.522 1.00 34.72 85 ILE A N 1
ATOM 671 C CA . ILE A 1 85 ? -6.327 -18.167 11.076 1.00 34.72 85 ILE A CA 1
ATOM 672 C C . ILE A 1 85 ? -7.731 -17.948 10.481 1.00 34.72 85 ILE A C 1
ATOM 674 O O . ILE A 1 85 ? -7.860 -17.618 9.296 1.00 34.72 85 ILE A O 1
ATOM 678 N N . LEU A 1 86 ? -8.797 -18.072 11.279 1.00 33.59 86 LEU A N 1
ATOM 679 C CA . LEU A 1 86 ? -10.167 -18.102 10.756 1.00 33.59 86 LEU A CA 1
ATOM 680 C C . LEU A 1 86 ? -10.723 -16.708 10.402 1.00 33.59 86 LEU A C 1
ATOM 682 O O . LEU A 1 86 ? -11.370 -16.542 9.369 1.00 33.59 86 LEU A O 1
ATOM 686 N N . ASN A 1 87 ? -10.400 -15.673 11.183 1.00 36.88 87 ASN A N 1
ATOM 687 C CA . ASN A 1 87 ? -10.981 -14.332 10.999 1.00 36.88 87 ASN A CA 1
ATOM 688 C C . ASN A 1 87 ? -10.336 -13.511 9.864 1.00 36.88 87 ASN A C 1
ATOM 690 O O . ASN A 1 87 ? -10.944 -12.568 9.358 1.00 36.88 87 ASN A O 1
ATOM 694 N N . ALA A 1 88 ? -9.127 -13.873 9.422 1.00 37.84 88 ALA A N 1
ATOM 695 C CA . ALA A 1 88 ? -8.455 -13.227 8.290 1.00 37.84 88 ALA A CA 1
ATOM 696 C C . ALA A 1 88 ? -8.853 -13.823 6.923 1.00 37.84 88 ALA A C 1
ATOM 698 O O . ALA A 1 88 ? -8.694 -13.158 5.897 1.00 37.84 88 ALA A O 1
ATOM 699 N N . ASN A 1 89 ? -9.370 -15.059 6.902 1.00 35.38 89 ASN A N 1
ATOM 700 C CA . ASN A 1 89 ? -9.636 -15.821 5.676 1.00 35.38 89 ASN A CA 1
ATOM 701 C C . ASN A 1 89 ? -11.099 -15.776 5.193 1.00 35.38 89 ASN A C 1
ATOM 703 O O . ASN A 1 89 ? -11.348 -16.095 4.034 1.00 35.38 89 ASN A O 1
ATOM 707 N N . LEU A 1 90 ? -12.064 -15.363 6.026 1.00 36.72 90 LEU A N 1
ATOM 708 C CA . LEU A 1 90 ? -13.495 -15.388 5.670 1.00 36.72 90 LEU A CA 1
ATOM 709 C C . LEU A 1 90 ? -13.999 -14.137 4.915 1.00 36.72 90 LEU A C 1
ATOM 711 O O . LEU A 1 90 ? -15.072 -14.180 4.321 1.00 36.72 90 LEU A O 1
ATOM 715 N N . ASN A 1 91 ? -13.216 -13.050 4.863 1.00 36.25 91 ASN A N 1
ATOM 716 C CA . ASN A 1 91 ? -13.682 -11.729 4.403 1.00 36.25 91 ASN A CA 1
ATOM 717 C C . ASN A 1 91 ? -13.210 -11.271 3.006 1.00 36.25 91 ASN A C 1
ATOM 719 O O . ASN A 1 91 ? -13.280 -10.072 2.718 1.00 36.25 91 ASN A O 1
ATOM 723 N N . TYR A 1 92 ? -12.721 -12.138 2.105 1.00 40.97 92 TYR A N 1
ATOM 724 C CA . TYR A 1 92 ? -12.334 -11.658 0.762 1.00 40.97 92 TYR A CA 1
ATOM 725 C C . TYR A 1 92 ? -12.448 -12.700 -0.368 1.00 40.97 92 TYR A C 1
ATOM 727 O O . TYR A 1 92 ? -12.242 -13.885 -0.105 1.00 40.97 92 TYR A O 1
ATOM 735 N N . PRO A 1 93 ? -12.763 -12.276 -1.621 1.00 33.75 93 PRO A N 1
ATOM 736 C CA . PRO A 1 93 ? -12.945 -13.158 -2.763 1.00 33.75 93 PRO A CA 1
ATOM 737 C C . PRO A 1 93 ? -11.812 -14.156 -2.920 1.00 33.75 93 PRO A C 1
ATOM 739 O O . PRO A 1 93 ? -10.628 -13.825 -2.796 1.00 33.75 93 PRO A O 1
ATOM 742 N N . SER A 1 94 ? -12.219 -15.380 -3.239 1.00 33.59 94 SER A N 1
ATOM 743 C CA . SER A 1 94 ? -11.333 -16.448 -3.667 1.00 33.59 94 SER A CA 1
ATOM 744 C C . SER A 1 94 ? -10.336 -15.935 -4.712 1.00 33.59 94 SER A C 1
ATOM 746 O O . SER A 1 94 ? -10.662 -15.109 -5.566 1.00 33.59 94 SER A O 1
ATOM 748 N N . ILE A 1 95 ? -9.127 -16.499 -4.680 1.00 40.84 95 ILE A N 1
ATOM 749 C CA . ILE A 1 95 ? -8.019 -16.329 -5.641 1.00 40.84 95 ILE A CA 1
ATOM 750 C C . ILE A 1 95 ? -8.480 -16.443 -7.118 1.00 40.84 95 ILE A C 1
ATOM 752 O O . ILE A 1 95 ? -7.746 -16.046 -8.023 1.00 40.84 95 ILE A O 1
ATOM 756 N N . ALA A 1 96 ? -9.687 -16.962 -7.356 1.00 33.62 96 ALA A N 1
ATOM 757 C CA . ALA A 1 96 ? -10.357 -17.110 -8.641 1.00 33.62 96 ALA A CA 1
ATOM 758 C C . ALA A 1 96 ? -10.731 -15.799 -9.373 1.00 33.62 96 ALA A C 1
ATOM 760 O O . ALA A 1 96 ? -10.862 -15.845 -10.592 1.00 33.62 96 ALA A O 1
ATOM 761 N N . ASP A 1 97 ? -10.829 -14.642 -8.706 1.00 39.62 97 ASP A N 1
ATOM 762 C CA . ASP A 1 97 ? -11.238 -13.369 -9.345 1.00 39.62 97 ASP A CA 1
ATOM 763 C C . ASP A 1 97 ? -10.050 -12.477 -9.769 1.00 39.62 97 ASP A C 1
ATOM 765 O O . ASP A 1 97 ? -10.092 -11.253 -9.640 1.00 39.62 97 ASP A O 1
ATOM 769 N N . LYS A 1 98 ? -8.954 -13.069 -10.262 1.00 43.44 98 LYS A N 1
ATOM 770 C CA . LYS A 1 98 ? -7.802 -12.298 -10.764 1.00 43.44 98 LYS A CA 1
ATOM 771 C C . LYS A 1 98 ? -8.133 -11.666 -1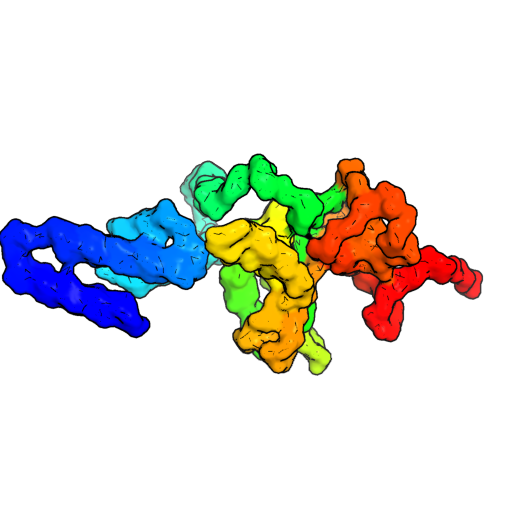2.112 1.00 43.44 98 LYS A C 1
ATOM 773 O O . LYS A 1 98 ? -8.192 -12.362 -13.126 1.00 43.44 98 LYS A O 1
ATOM 778 N N . THR A 1 99 ? -8.285 -10.346 -12.154 1.00 44.78 99 THR A N 1
ATOM 779 C CA . THR A 1 99 ? -8.300 -9.630 -13.432 1.00 44.78 99 THR A CA 1
ATOM 780 C C . THR A 1 99 ? -6.861 -9.387 -13.912 1.00 44.78 99 THR A C 1
ATOM 782 O O . THR A 1 99 ? -5.956 -9.222 -13.091 1.00 44.78 99 THR A O 1
ATOM 785 N N . PRO A 1 100 ? -6.597 -9.312 -15.232 1.00 42.94 100 PRO A N 1
ATOM 786 C CA . PRO A 1 100 ? -5.250 -9.080 -15.787 1.00 42.94 100 PRO A CA 1
ATOM 787 C C . PRO A 1 100 ? -4.569 -7.769 -15.345 1.00 42.94 100 PRO A C 1
ATOM 789 O O . PRO A 1 100 ? -3.408 -7.531 -15.665 1.00 42.94 100 PRO A O 1
ATOM 792 N N . ASN A 1 101 ? -5.302 -6.911 -14.637 1.00 54.72 101 ASN A N 1
ATOM 793 C CA . ASN A 1 101 ? -4.909 -5.576 -14.208 1.00 54.72 101 ASN A CA 1
ATOM 794 C C . ASN A 1 101 ? -4.660 -5.465 -12.696 1.00 54.72 101 ASN A C 1
ATOM 796 O O . ASN A 1 101 ? -4.441 -4.361 -12.187 1.00 54.72 101 ASN A O 1
ATOM 800 N N . ASP A 1 102 ? -4.696 -6.587 -11.982 1.00 71.81 102 ASP A N 1
ATOM 801 C CA . ASP A 1 102 ? -4.536 -6.606 -10.537 1.00 71.81 102 ASP A CA 1
ATOM 802 C C . ASP A 1 102 ? -3.084 -6.371 -10.113 1.00 71.81 102 ASP A C 1
ATOM 804 O O . ASP A 1 102 ? -2.118 -6.722 -10.798 1.00 71.81 102 ASP A O 1
ATOM 808 N N . VAL A 1 103 ? -2.927 -5.790 -8.926 1.00 83.50 103 VAL A N 1
ATOM 809 C CA . VAL A 1 103 ? -1.617 -5.645 -8.294 1.00 83.50 103 VAL A CA 1
ATOM 810 C C . VAL A 1 103 ? -1.010 -7.026 -8.056 1.00 83.50 103 VAL A C 1
ATOM 812 O O . VAL A 1 103 ? -1.638 -7.888 -7.434 1.00 83.50 103 VAL A O 1
ATOM 815 N N . THR A 1 104 ? 0.237 -7.215 -8.481 1.00 88.50 104 THR A N 1
ATOM 816 C CA . THR A 1 104 ? 0.993 -8.465 -8.294 1.00 88.50 104 THR A CA 1
ATOM 817 C C . THR A 1 104 ? 2.164 -8.251 -7.327 1.00 88.50 104 THR A C 1
ATOM 819 O O . THR A 1 104 ? 2.686 -7.139 -7.193 1.00 88.50 104 THR A O 1
ATOM 822 N N . ASN A 1 105 ? 2.596 -9.327 -6.661 1.00 90.19 105 ASN A N 1
ATOM 823 C CA . ASN A 1 105 ? 3.757 -9.349 -5.763 1.00 90.19 105 ASN A CA 1
ATOM 824 C C . ASN A 1 105 ? 4.711 -10.510 -6.128 1.00 90.19 105 ASN A C 1
ATOM 826 O O . ASN A 1 105 ? 4.816 -11.485 -5.383 1.00 90.19 105 ASN A O 1
ATOM 830 N N . PRO A 1 106 ? 5.387 -10.446 -7.292 1.00 88.88 106 PRO A N 1
ATOM 831 C CA . PRO A 1 106 ? 6.184 -11.557 -7.825 1.00 88.88 106 PRO A CA 1
ATOM 832 C C . PRO A 1 106 ? 7.453 -11.862 -7.016 1.00 88.88 106 PRO A C 1
ATOM 834 O O . PRO A 1 106 ? 8.089 -12.885 -7.239 1.00 88.88 106 PRO A O 1
ATOM 837 N N . PHE A 1 107 ? 7.838 -10.976 -6.099 1.00 86.25 107 PHE A N 1
ATOM 838 C CA . PHE A 1 107 ? 8.988 -11.161 -5.213 1.00 86.25 107 PHE A CA 1
ATOM 839 C C . PHE A 1 107 ? 8.591 -11.697 -3.834 1.00 86.25 107 PHE A C 1
ATOM 841 O O . PHE A 1 107 ? 9.448 -11.855 -2.974 1.00 86.25 107 PHE A O 1
ATOM 848 N N . GLY A 1 108 ? 7.293 -11.914 -3.585 1.00 88.38 108 GLY A N 1
ATOM 849 C CA . GLY A 1 108 ? 6.811 -12.393 -2.292 1.00 88.38 108 GLY A CA 1
ATOM 850 C C . GLY A 1 108 ? 7.096 -11.430 -1.137 1.00 88.38 108 GLY A C 1
ATOM 851 O O . GLY A 1 108 ? 7.192 -11.859 0.010 1.00 88.38 108 GLY A O 1
ATOM 852 N N . TRP A 1 109 ? 7.246 -10.131 -1.406 1.00 91.06 109 TRP A N 1
ATOM 853 C CA . TRP A 1 109 ? 7.577 -9.143 -0.384 1.00 91.06 109 TRP A CA 1
ATOM 854 C C . TRP A 1 109 ? 6.512 -9.085 0.705 1.00 91.06 109 TRP A C 1
ATOM 856 O O . TRP A 1 109 ? 5.329 -8.968 0.399 1.00 91.06 109 TRP A O 1
ATOM 866 N N . LYS A 1 110 ? 6.930 -9.139 1.971 1.00 92.19 110 LYS A N 1
ATOM 867 C CA . LYS A 1 110 ? 6.036 -9.114 3.137 1.00 92.19 110 LYS A CA 1
ATOM 868 C C . LYS A 1 110 ? 5.912 -7.732 3.777 1.00 92.19 110 LYS A C 1
ATOM 870 O O . LYS A 1 110 ? 5.295 -7.602 4.827 1.00 92.19 110 LYS A O 1
ATOM 875 N N . ALA A 1 111 ? 6.497 -6.687 3.196 1.00 93.31 111 ALA A N 1
ATOM 876 C CA . ALA A 1 111 ? 6.402 -5.337 3.738 1.00 93.31 111 ALA A CA 1
ATOM 877 C C . ALA A 1 111 ? 6.071 -4.282 2.679 1.00 93.31 111 ALA A C 1
ATOM 879 O O . ALA A 1 111 ? 6.287 -4.461 1.479 1.00 93.31 111 ALA A O 1
ATOM 880 N N . LEU A 1 112 ? 5.565 -3.150 3.161 1.00 94.50 112 LEU A N 1
ATOM 881 C CA . LEU A 1 112 ? 5.317 -1.935 2.406 1.00 94.50 112 LEU A CA 1
ATOM 882 C C . LEU A 1 112 ? 6.083 -0.766 3.016 1.00 94.50 112 LEU A C 1
ATOM 884 O O . LEU A 1 112 ? 6.119 -0.575 4.230 1.00 94.50 112 LEU A O 1
ATOM 888 N N . TRP A 1 113 ? 6.645 0.058 2.143 1.00 93.50 113 TRP A N 1
ATOM 889 C CA . TRP A 1 113 ? 7.012 1.430 2.448 1.00 93.50 113 TRP A CA 1
ATOM 890 C C . TRP A 1 113 ? 5.865 2.345 2.030 1.00 93.50 113 TRP A C 1
ATOM 892 O O . TRP A 1 113 ? 5.427 2.287 0.880 1.00 93.50 113 TRP A O 1
ATOM 902 N N . VAL A 1 114 ? 5.403 3.186 2.950 1.00 93.44 114 VAL A N 1
ATOM 903 C CA . VAL A 1 114 ? 4.307 4.136 2.737 1.00 93.44 114 VAL A CA 1
ATOM 904 C C . VAL A 1 114 ? 4.868 5.549 2.834 1.00 93.44 114 VAL A C 1
ATOM 906 O O . VAL A 1 114 ? 5.309 5.973 3.898 1.00 93.44 114 VAL A O 1
ATOM 909 N N . GLY A 1 115 ? 4.897 6.264 1.717 1.00 89.44 115 GLY A N 1
ATOM 910 C CA . GLY A 1 115 ? 5.414 7.624 1.600 1.00 89.44 115 GLY A CA 1
ATOM 911 C C . GLY A 1 115 ? 4.333 8.689 1.487 1.00 89.44 115 GLY A C 1
ATOM 912 O O . GLY A 1 115 ? 3.147 8.381 1.386 1.00 89.44 115 GLY A O 1
ATOM 913 N N . ASN A 1 116 ? 4.783 9.946 1.432 1.00 90.62 116 ASN A N 1
ATOM 914 C CA . ASN A 1 116 ? 3.938 11.143 1.430 1.00 90.62 116 ASN A CA 1
ATOM 915 C C . ASN A 1 116 ? 3.023 11.226 2.657 1.00 90.62 116 ASN A C 1
ATOM 917 O O . ASN A 1 116 ? 1.875 11.654 2.550 1.00 90.62 116 ASN A O 1
ATOM 921 N N . LEU A 1 117 ? 3.531 10.830 3.825 1.00 91.38 117 LEU A N 1
ATOM 922 C CA . LEU A 1 117 ? 2.816 11.009 5.081 1.00 91.38 117 LEU A CA 1
ATOM 923 C C . LEU A 1 117 ? 3.082 12.406 5.651 1.00 91.38 117 LEU A C 1
ATOM 925 O O . LEU A 1 117 ? 4.167 12.970 5.490 1.00 91.38 117 LEU A O 1
ATOM 929 N N . SER A 1 118 ? 2.085 12.960 6.328 1.00 91.19 118 SER A N 1
ATOM 930 C CA . SER A 1 118 ? 2.189 14.189 7.109 1.00 91.19 118 SER A CA 1
ATOM 931 C C . SER A 1 118 ? 3.111 13.990 8.314 1.00 91.19 118 SER A C 1
ATOM 933 O O . SER A 1 118 ? 3.152 12.912 8.904 1.00 91.19 118 SER A O 1
ATOM 935 N N . GLN A 1 119 ? 3.804 15.045 8.752 1.00 91.06 119 GLN A N 1
ATOM 936 C CA . GLN A 1 119 ? 4.556 15.013 10.018 1.00 91.06 119 GLN A CA 1
ATOM 937 C C . GLN A 1 119 ? 3.648 14.819 11.247 1.00 91.06 119 GLN A C 1
ATOM 939 O O . GLN A 1 119 ? 4.104 14.356 12.298 1.00 91.06 119 GLN A O 1
ATOM 944 N N . ASN A 1 120 ? 2.364 15.150 11.093 1.00 87.88 120 ASN A N 1
ATOM 945 C CA . ASN A 1 120 ? 1.326 14.979 12.105 1.00 87.88 120 ASN A CA 1
ATOM 946 C C . ASN A 1 120 ? 0.584 13.644 11.968 1.00 87.88 120 ASN A C 1
ATOM 948 O O . ASN A 1 120 ? -0.370 13.418 12.705 1.00 87.88 120 ASN A O 1
ATOM 952 N N . ALA A 1 121 ? 0.992 12.777 11.032 1.00 87.25 121 ALA A N 1
ATOM 953 C CA . ALA A 1 121 ? 0.409 11.450 10.922 1.00 87.25 121 ALA A CA 1
ATOM 954 C C . ALA A 1 121 ? 0.595 10.683 12.240 1.00 87.25 121 ALA A C 1
ATOM 956 O O . ALA A 1 121 ? 1.629 10.798 12.906 1.00 87.25 121 ALA A O 1
ATOM 957 N N . ASP A 1 122 ? -0.421 9.907 12.597 1.00 86.06 122 ASP A N 1
ATOM 958 C CA . ASP A 1 122 ? -0.446 9.082 13.799 1.00 86.06 122 ASP A CA 1
ATOM 959 C C . ASP A 1 122 ? -0.186 7.619 13.420 1.00 86.06 122 ASP A C 1
ATOM 961 O O . ASP A 1 122 ? -0.838 7.057 12.533 1.00 86.06 122 ASP A O 1
ATOM 965 N N . GLU A 1 123 ? 0.778 7.003 14.101 1.00 88.12 123 GLU A N 1
ATOM 966 C CA . GLU A 1 123 ? 1.129 5.596 13.928 1.00 88.12 123 GLU A CA 1
ATOM 967 C C . GLU A 1 123 ? -0.047 4.671 14.258 1.00 88.12 123 GLU A C 1
ATOM 969 O O . GLU A 1 123 ? -0.287 3.719 13.518 1.00 88.12 123 GLU A O 1
ATOM 974 N N . ALA A 1 124 ? -0.848 4.987 15.281 1.00 85.62 124 ALA A N 1
ATOM 975 C CA . ALA A 1 124 ? -2.018 4.191 15.645 1.00 85.62 124 ALA A CA 1
ATOM 976 C C . ALA A 1 124 ? -3.092 4.231 14.547 1.00 85.62 124 ALA A C 1
ATOM 978 O O . ALA A 1 124 ? -3.751 3.227 14.266 1.00 85.62 124 ALA A O 1
ATOM 979 N N . VAL A 1 125 ? -3.260 5.379 13.878 1.00 84.94 125 VAL A N 1
ATOM 980 C CA . VAL A 1 125 ? -4.164 5.495 12.723 1.00 84.94 125 VAL A CA 1
ATOM 981 C C . VAL A 1 125 ? -3.644 4.664 11.551 1.00 84.94 125 VAL A C 1
ATOM 983 O O . VAL A 1 125 ? -4.420 3.929 10.944 1.00 84.94 125 VAL A O 1
ATOM 986 N N . LEU A 1 126 ? -2.344 4.731 11.253 1.00 86.25 126 LEU A N 1
ATOM 987 C CA . LEU A 1 126 ? -1.734 3.922 10.194 1.00 86.25 126 LEU A CA 1
ATOM 988 C C . LEU A 1 126 ? -1.866 2.426 10.482 1.00 86.25 126 LEU A C 1
ATOM 990 O O . LEU A 1 126 ? -2.269 1.670 9.601 1.00 86.25 126 LEU A O 1
ATOM 994 N N . GLN A 1 127 ? -1.620 2.001 11.718 1.00 86.50 127 GLN A N 1
ATOM 995 C CA . GLN A 1 127 ? -1.794 0.613 12.121 1.00 86.50 127 GLN A CA 1
ATOM 996 C C . GLN A 1 127 ? -3.236 0.149 11.880 1.00 86.50 127 GLN A C 1
ATOM 998 O O . GLN A 1 127 ? -3.431 -0.868 11.218 1.00 86.50 127 GLN A O 1
ATOM 1003 N N . ARG A 1 128 ? -4.239 0.939 12.300 1.00 82.44 128 ARG A N 1
ATOM 1004 C CA . ARG A 1 128 ? -5.670 0.669 12.037 1.00 82.44 128 ARG A CA 1
ATOM 1005 C C . ARG A 1 128 ? -6.023 0.597 10.557 1.00 82.44 128 ARG A C 1
ATOM 1007 O O . ARG A 1 128 ? -6.937 -0.124 10.166 1.00 82.44 128 ARG A O 1
ATOM 1014 N N . MET A 1 129 ? -5.361 1.393 9.727 1.00 85.00 129 MET A N 1
ATOM 1015 C CA . MET A 1 129 ? -5.586 1.363 8.287 1.00 85.00 129 MET A CA 1
ATOM 1016 C C . MET A 1 129 ? -5.047 0.070 7.676 1.00 85.00 129 MET A C 1
ATOM 1018 O O . MET A 1 129 ? -5.740 -0.575 6.895 1.00 85.00 129 MET A O 1
ATOM 1022 N N . PHE A 1 130 ? -3.821 -0.313 8.036 1.00 86.44 130 PHE A N 1
ATOM 1023 C CA . PHE A 1 130 ? -3.101 -1.395 7.372 1.00 86.44 130 PHE A CA 1
ATOM 1024 C C . PHE A 1 130 ? -3.378 -2.791 7.946 1.00 86.44 130 PHE A C 1
ATOM 1026 O O . PHE A 1 130 ? -3.229 -3.771 7.211 1.00 86.44 130 PHE A O 1
ATOM 1033 N N . CYS A 1 131 ? -3.842 -2.911 9.193 1.00 85.44 131 CYS A N 1
ATOM 1034 C CA . CYS A 1 131 ? -4.229 -4.204 9.769 1.00 85.44 131 CYS A CA 1
ATOM 1035 C C . CYS A 1 131 ? -5.450 -4.826 9.071 1.00 85.44 131 CYS A C 1
ATOM 1037 O O . CYS A 1 131 ? -5.624 -6.039 9.102 1.00 85.44 131 CYS A O 1
ATOM 1039 N N . LYS A 1 132 ? -6.257 -4.026 8.356 1.00 82.50 132 LYS A N 1
ATOM 1040 C CA . LYS A 1 132 ? -7.405 -4.503 7.557 1.00 82.50 132 LYS A CA 1
ATOM 1041 C C . LYS A 1 132 ? -7.016 -5.483 6.455 1.00 82.50 132 LYS A C 1
ATOM 1043 O O . LYS A 1 132 ? -7.864 -6.213 5.957 1.00 82.50 132 LYS A O 1
ATOM 1048 N N . TYR A 1 133 ? -5.746 -5.489 6.062 1.00 84.38 133 TYR A N 1
ATOM 1049 C CA . TYR A 1 133 ? -5.258 -6.320 4.969 1.00 84.38 133 TYR A CA 1
ATOM 1050 C C . TYR A 1 133 ? -4.518 -7.563 5.444 1.00 84.38 133 TYR A C 1
ATOM 1052 O O . TYR A 1 133 ? -4.141 -8.357 4.589 1.00 84.38 133 TYR A O 1
ATOM 1060 N N . GLY A 1 134 ? -4.317 -7.751 6.749 1.00 81.50 134 GLY A N 1
ATOM 1061 C CA . GLY A 1 134 ? -3.658 -8.921 7.327 1.00 81.50 134 GLY A CA 1
ATOM 1062 C C . GLY A 1 134 ? -2.926 -8.612 8.630 1.00 81.50 134 GLY A C 1
ATOM 1063 O O . GLY A 1 134 ? -2.892 -7.466 9.085 1.00 81.50 134 GLY A O 1
ATOM 1064 N N . VAL A 1 135 ? -2.316 -9.644 9.213 1.00 83.56 135 VAL A N 1
ATOM 1065 C CA . VAL A 1 135 ? -1.612 -9.548 10.496 1.00 83.56 135 VAL A CA 1
ATOM 1066 C C . VAL A 1 135 ? -0.325 -8.746 10.329 1.00 83.56 135 VAL A C 1
ATOM 1068 O O . VAL A 1 135 ? 0.542 -9.071 9.514 1.00 83.56 135 VAL A O 1
ATOM 1071 N N . LEU A 1 136 ? -0.209 -7.669 11.105 1.00 86.31 136 LEU A N 1
ATOM 1072 C CA . LEU A 1 136 ? 0.973 -6.818 11.113 1.00 86.31 136 LEU A CA 1
ATOM 1073 C C . LEU A 1 136 ? 2.020 -7.397 12.060 1.00 86.31 136 LEU A C 1
ATOM 1075 O O . LEU A 1 136 ? 1.801 -7.454 13.265 1.00 86.31 136 LEU A O 1
ATOM 1079 N N . SER A 1 137 ? 3.187 -7.746 11.525 1.00 86.62 137 SER A N 1
ATOM 1080 C CA . SER A 1 137 ? 4.359 -8.068 12.344 1.00 86.62 137 SER A CA 1
ATOM 1081 C C . SER A 1 137 ? 5.050 -6.804 12.863 1.00 86.62 137 SER A C 1
ATOM 1083 O O . SER A 1 137 ? 5.700 -6.824 13.905 1.00 86.62 137 SER A O 1
ATOM 1085 N N . HIS A 1 138 ? 4.919 -5.682 12.149 1.00 88.31 138 HIS A N 1
ATOM 1086 C CA . HIS A 1 138 ? 5.444 -4.386 12.572 1.00 88.31 138 HIS A CA 1
ATOM 1087 C C . HIS A 1 138 ? 4.773 -3.243 11.802 1.00 88.31 138 HIS A C 1
ATOM 1089 O O . HIS A 1 138 ? 4.556 -3.348 10.600 1.00 88.31 138 HIS A O 1
ATOM 1095 N N . CYS A 1 139 ? 4.509 -2.117 12.457 1.00 92.00 139 CYS A N 1
ATOM 1096 C CA . CYS A 1 139 ? 4.155 -0.861 11.803 1.00 92.00 139 CYS A CA 1
ATOM 1097 C C . CYS A 1 139 ? 4.953 0.240 12.490 1.00 92.00 139 CYS A C 1
ATOM 1099 O O . CYS A 1 139 ? 4.832 0.383 13.697 1.00 92.00 139 CYS A O 1
ATOM 1101 N N . GLY A 1 140 ? 5.798 0.959 11.755 1.00 89.56 140 GLY A N 1
ATOM 1102 C CA . GLY A 1 140 ? 6.634 2.016 12.325 1.00 89.56 140 GLY A CA 1
ATOM 1103 C C . GLY A 1 140 ? 6.555 3.292 11.504 1.00 89.56 140 GLY A C 1
ATOM 1104 O O . GLY A 1 140 ? 6.726 3.240 10.282 1.00 89.56 140 GLY A O 1
ATOM 1105 N N . LEU A 1 141 ? 6.313 4.426 12.166 1.00 92.62 141 LEU A N 1
ATOM 1106 C CA . LEU A 1 141 ? 6.277 5.752 11.554 1.00 92.62 141 LEU A CA 1
ATOM 1107 C C . LEU A 1 141 ? 7.603 6.497 11.760 1.00 92.62 141 LEU A C 1
ATOM 1109 O O . LEU A 1 141 ? 8.103 6.648 12.871 1.00 92.62 141 LEU A O 1
ATOM 1113 N N . TYR A 1 142 ? 8.149 7.040 10.677 1.00 89.19 142 TYR A N 1
ATOM 1114 C CA . TYR A 1 142 ? 9.431 7.735 10.659 1.00 89.19 142 TYR A CA 1
ATOM 1115 C C . TYR A 1 142 ? 9.256 9.150 10.110 1.00 89.19 142 TYR A C 1
ATOM 1117 O O . TYR A 1 142 ? 8.926 9.352 8.937 1.00 89.19 142 TYR A O 1
ATOM 1125 N N . LYS A 1 143 ? 9.489 10.145 10.969 1.00 89.75 143 LYS A N 1
ATOM 1126 C CA . LYS A 1 143 ? 9.351 11.570 10.639 1.00 89.75 143 LYS A CA 1
ATOM 1127 C C . LYS A 1 143 ? 10.642 12.131 10.038 1.00 89.75 143 LYS A C 1
ATOM 1129 O O . LYS A 1 143 ? 11.738 11.732 10.425 1.00 89.75 143 LYS A O 1
ATOM 1134 N N . ARG A 1 144 ? 10.503 13.062 9.095 1.00 85.00 144 ARG A N 1
ATOM 1135 C CA . ARG A 1 144 ? 11.580 13.801 8.420 1.00 85.00 144 ARG A CA 1
ATOM 1136 C C . ARG A 1 144 ? 11.171 15.279 8.243 1.00 85.00 144 ARG A C 1
ATOM 1138 O O . ARG A 1 144 ? 9.982 15.590 8.317 1.00 85.00 144 ARG A O 1
ATOM 1145 N N . PRO A 1 145 ? 12.109 16.210 8.003 1.00 83.31 145 PRO A N 1
ATOM 1146 C CA . PRO A 1 145 ? 11.775 17.626 7.805 1.00 83.31 145 PRO A CA 1
ATOM 1147 C C . PRO A 1 145 ? 10.789 17.882 6.655 1.00 83.31 145 PRO A C 1
ATOM 1149 O O . PRO A 1 145 ? 9.964 18.787 6.725 1.00 83.31 145 PRO A O 1
ATOM 1152 N N . GLU A 1 146 ? 10.838 17.069 5.605 1.00 82.62 146 GLU A N 1
ATOM 1153 C CA . GLU A 1 146 ? 10.002 17.191 4.410 1.00 82.62 146 GLU A CA 1
ATOM 1154 C C . GLU A 1 146 ? 8.693 16.380 4.468 1.00 82.62 146 GLU A C 1
ATOM 1156 O O . GLU A 1 146 ? 7.916 16.398 3.515 1.00 82.62 146 GLU A O 1
ATOM 1161 N N . GLY A 1 147 ? 8.429 15.657 5.564 1.00 89.19 147 GLY A N 1
ATOM 1162 C CA . GLY A 1 147 ? 7.235 14.822 5.723 1.00 89.19 147 GLY A CA 1
ATOM 1163 C C . GLY A 1 147 ? 7.493 13.595 6.593 1.00 89.19 147 GLY A C 1
ATOM 1164 O O . GLY A 1 147 ? 8.331 13.604 7.483 1.00 89.19 147 GLY A O 1
ATOM 1165 N N . ALA A 1 148 ? 6.792 12.501 6.347 1.00 91.19 148 ALA A N 1
ATOM 1166 C CA . ALA A 1 148 ? 7.029 11.240 7.033 1.00 91.19 148 ALA A CA 1
ATOM 1167 C C . ALA A 1 148 ? 6.879 10.055 6.075 1.00 91.19 148 ALA A C 1
ATOM 1169 O O . ALA A 1 148 ? 6.388 10.177 4.946 1.00 91.19 148 ALA A O 1
ATOM 1170 N N . PHE A 1 149 ? 7.322 8.892 6.533 1.00 92.56 149 PHE A N 1
ATOM 1171 C CA . PHE A 1 149 ? 7.070 7.616 5.881 1.00 92.56 149 PHE A CA 1
ATOM 1172 C C . PHE A 1 149 ? 6.852 6.524 6.923 1.00 92.56 149 PHE A C 1
ATOM 1174 O O . PHE A 1 149 ? 7.344 6.638 8.042 1.00 92.56 149 PHE A O 1
ATOM 1181 N N . ALA A 1 150 ? 6.157 5.457 6.551 1.00 94.56 150 ALA A N 1
ATOM 1182 C CA . ALA A 1 150 ? 5.965 4.299 7.408 1.00 94.56 150 ALA A CA 1
ATOM 1183 C C . ALA A 1 150 ? 6.529 3.029 6.774 1.00 94.56 150 ALA A C 1
ATOM 1185 O O . ALA A 1 150 ? 6.591 2.900 5.547 1.00 94.56 150 ALA A O 1
ATOM 1186 N N . LEU A 1 151 ? 6.939 2.095 7.626 1.00 93.56 151 LEU A N 1
ATOM 1187 C CA . LEU A 1 151 ? 7.221 0.714 7.252 1.00 93.56 151 LEU A CA 1
ATOM 1188 C C . LEU A 1 151 ? 6.153 -0.178 7.869 1.00 93.56 151 LEU A C 1
ATOM 1190 O O . LEU A 1 151 ? 6.008 -0.218 9.088 1.00 93.56 151 LEU A O 1
ATOM 1194 N N . VAL A 1 152 ? 5.421 -0.884 7.017 1.00 94.88 152 VAL A N 1
ATOM 1195 C CA . VAL A 1 152 ? 4.328 -1.781 7.398 1.00 94.88 152 VAL A CA 1
ATOM 1196 C C . VAL A 1 152 ? 4.741 -3.189 7.010 1.00 94.88 152 VAL A C 1
ATOM 1198 O O . VAL A 1 152 ? 4.897 -3.485 5.830 1.00 94.88 152 VAL A O 1
ATOM 1201 N N . HIS A 1 153 ? 4.988 -4.042 7.989 1.00 93.19 153 HIS A N 1
ATOM 1202 C CA . HIS A 1 153 ? 5.389 -5.425 7.794 1.00 93.19 153 HIS A CA 1
ATOM 1203 C C . HIS A 1 153 ? 4.220 -6.340 8.133 1.00 93.19 153 HIS A C 1
ATOM 1205 O O . HIS A 1 153 ? 3.562 -6.171 9.159 1.00 93.19 153 HIS A O 1
ATOM 1211 N N . TYR A 1 154 ? 4.024 -7.337 7.287 1.00 88.88 154 TYR A N 1
ATOM 1212 C CA . TYR A 1 154 ? 3.077 -8.419 7.463 1.00 88.88 154 TYR A CA 1
ATOM 1213 C C . TYR A 1 154 ? 3.821 -9.726 7.751 1.00 88.88 154 TYR A C 1
ATOM 1215 O O . TYR A 1 154 ? 5.041 -9.834 7.574 1.00 88.88 154 TYR A O 1
ATOM 1223 N N . ASP A 1 155 ? 3.081 -10.722 8.212 1.00 84.88 155 ASP A N 1
ATOM 1224 C CA . ASP A 1 155 ? 3.535 -12.109 8.354 1.00 84.88 155 ASP A CA 1
ATOM 1225 C C . ASP A 1 155 ? 3.529 -12.880 7.011 1.00 84.88 155 ASP A C 1
ATOM 1227 O O . ASP A 1 155 ? 4.289 -13.837 6.823 1.00 84.88 155 ASP A O 1
ATOM 1231 N N . ASN A 1 156 ? 2.745 -12.416 6.029 1.00 86.12 156 ASN A N 1
ATOM 1232 C CA . ASN A 1 156 ? 2.568 -13.036 4.713 1.00 86.12 156 ASN A CA 1
ATOM 1233 C C . ASN A 1 156 ? 2.740 -12.053 3.534 1.00 86.12 156 ASN A C 1
ATOM 1235 O O . ASN A 1 156 ? 2.712 -10.833 3.692 1.00 86.12 156 ASN A O 1
ATOM 1239 N N . SER A 1 157 ? 2.931 -12.597 2.329 1.00 89.62 157 SER A N 1
ATOM 1240 C CA . SER A 1 157 ? 3.179 -11.838 1.092 1.00 89.62 157 SER A CA 1
ATOM 1241 C C . SER A 1 157 ? 1.906 -11.344 0.390 1.00 89.62 157 SER A C 1
ATOM 1243 O O . SER A 1 157 ? 1.970 -10.453 -0.460 1.00 89.62 157 SER A O 1
ATOM 1245 N N . GLU A 1 158 ? 0.736 -11.869 0.750 1.00 87.50 158 GLU A N 1
ATOM 1246 C CA . GLU A 1 158 ? -0.541 -11.486 0.137 1.00 87.50 158 GLU A CA 1
ATOM 1247 C C . GLU A 1 158 ? -1.124 -10.207 0.742 1.00 87.50 158 GLU A C 1
ATOM 1249 O O . GLU A 1 158 ? -1.692 -9.374 0.037 1.00 87.50 158 GLU A O 1
ATOM 1254 N N . SER A 1 159 ? -0.937 -9.998 2.040 1.00 89.69 159 SER A N 1
ATOM 1255 C CA . SER A 1 159 ? -1.400 -8.806 2.757 1.00 89.69 159 SER A CA 1
ATOM 1256 C C . SER A 1 159 ? -0.871 -7.486 2.184 1.00 89.69 159 SER A C 1
ATOM 1258 O O . SER A 1 159 ? -1.684 -6.601 1.902 1.00 89.69 159 SER A O 1
ATOM 1260 N N . PRO A 1 160 ? 0.440 -7.324 1.909 1.00 92.88 160 PRO A N 1
ATOM 1261 C CA . PRO A 1 160 ? 0.935 -6.104 1.279 1.00 92.88 160 PRO A CA 1
ATOM 1262 C C . PRO A 1 160 ? 0.401 -5.928 -0.150 1.00 92.88 160 PRO A C 1
ATOM 1264 O O . PRO A 1 160 ? 0.166 -4.798 -0.573 1.00 92.88 160 PRO A O 1
ATOM 1267 N N . ARG A 1 161 ? 0.138 -7.020 -0.885 1.00 90.88 161 ARG A N 1
ATOM 1268 C CA . ARG A 1 161 ? -0.496 -6.961 -2.213 1.00 90.88 161 ARG A CA 1
ATOM 1269 C C . ARG A 1 161 ? -1.927 -6.431 -2.120 1.00 90.88 161 ARG A C 1
ATOM 1271 O O . ARG A 1 161 ? -2.299 -5.559 -2.903 1.00 90.88 161 ARG A O 1
ATOM 1278 N N . ARG A 1 162 ? -2.707 -6.905 -1.142 1.00 86.25 162 ARG A N 1
ATOM 1279 C CA . ARG A 1 162 ? -4.073 -6.422 -0.873 1.00 86.25 162 ARG A CA 1
ATOM 1280 C C . ARG A 1 162 ? -4.092 -4.947 -0.476 1.00 86.25 162 ARG A C 1
ATOM 1282 O O . ARG A 1 162 ? -4.858 -4.178 -1.049 1.00 86.25 162 ARG A O 1
ATOM 1289 N N . ALA A 1 163 ? -3.219 -4.542 0.444 1.00 88.62 163 ALA A N 1
ATOM 1290 C CA . ALA A 1 163 ? -3.107 -3.146 0.867 1.00 88.62 163 ALA A CA 1
ATOM 1291 C C . ALA A 1 163 ? -2.711 -2.222 -0.298 1.00 88.62 163 ALA A C 1
ATOM 1293 O O . ALA A 1 163 ? -3.276 -1.141 -0.461 1.00 88.62 163 ALA A O 1
ATOM 1294 N N . MET A 1 164 ? -1.777 -2.667 -1.145 1.00 89.19 164 MET A N 1
ATOM 1295 C CA . MET A 1 164 ? -1.399 -1.957 -2.366 1.00 89.19 164 MET A CA 1
ATOM 1296 C C . MET A 1 164 ? -2.590 -1.822 -3.322 1.00 89.19 164 MET A C 1
ATOM 1298 O O . MET A 1 164 ? -2.862 -0.721 -3.788 1.00 89.19 164 MET A O 1
ATOM 1302 N N . ALA A 1 165 ? -3.341 -2.898 -3.574 1.00 83.50 165 ALA A N 1
ATOM 1303 C CA . ALA A 1 165 ? -4.535 -2.834 -4.416 1.00 83.50 165 ALA A CA 1
ATOM 1304 C C . ALA A 1 165 ? -5.561 -1.822 -3.882 1.00 83.50 165 ALA A C 1
ATOM 1306 O O . ALA A 1 165 ? -6.069 -1.019 -4.653 1.00 83.50 165 ALA A O 1
ATOM 1307 N N . ALA A 1 166 ? -5.803 -1.796 -2.571 1.00 81.75 166 ALA A N 1
ATOM 1308 C CA . ALA A 1 166 ? -6.805 -0.918 -1.972 1.00 81.75 166 ALA A CA 1
ATOM 1309 C C . ALA A 1 166 ? -6.428 0.574 -1.981 1.00 81.75 166 ALA A C 1
ATOM 1311 O O . ALA A 1 166 ? -7.294 1.420 -2.185 1.00 81.75 166 ALA A O 1
ATOM 1312 N N . TYR A 1 167 ? -5.153 0.916 -1.757 1.00 80.00 167 TYR A N 1
ATOM 1313 C CA . TYR A 1 167 ? -4.732 2.320 -1.643 1.00 80.00 167 TYR A CA 1
ATOM 1314 C C . TYR A 1 167 ? -4.096 2.901 -2.907 1.00 80.00 167 TYR A C 1
ATOM 1316 O O . TYR A 1 167 ? -4.043 4.128 -3.042 1.00 80.00 167 TYR A O 1
ATOM 1324 N N . GLN A 1 168 ? -3.611 2.053 -3.818 1.00 73.06 168 GLN A N 1
ATOM 1325 C CA . GLN A 1 168 ? -2.976 2.462 -5.073 1.00 73.06 168 GLN A CA 1
ATOM 1326 C C . GLN A 1 168 ? -3.930 2.370 -6.276 1.00 73.06 168 GLN A C 1
ATOM 1328 O O . GLN A 1 168 ? -3.673 3.036 -7.279 1.00 73.06 168 GLN A O 1
ATOM 1333 N N . VAL A 1 169 ? -5.004 1.569 -6.206 1.00 61.62 169 VAL A N 1
ATOM 1334 C CA . VAL A 1 169 ? -5.936 1.338 -7.324 1.00 61.62 169 VAL 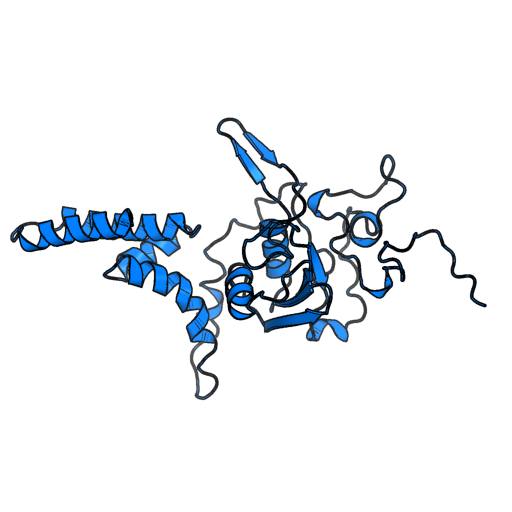A CA 1
ATOM 1335 C C . VAL A 1 169 ? -7.372 1.642 -6.892 1.00 61.62 169 VAL A C 1
ATOM 1337 O O . VAL A 1 169 ? -7.900 1.020 -5.978 1.00 61.62 169 VAL A O 1
ATOM 1340 N N . LEU A 1 170 ? -8.040 2.570 -7.585 1.00 49.75 170 LEU A N 1
ATOM 1341 C CA . LEU A 1 170 ? -9.476 2.804 -7.421 1.00 49.75 170 LEU A CA 1
ATOM 1342 C C . LEU A 1 170 ? -10.245 2.126 -8.562 1.00 49.75 170 LEU A C 1
ATOM 1344 O O . LEU A 1 170 ? -10.228 2.582 -9.702 1.00 49.75 170 LEU A O 1
ATOM 1348 N N . ILE A 1 171 ? -10.953 1.038 -8.266 1.00 48.25 171 ILE A N 1
ATOM 1349 C CA . ILE A 1 171 ? -11.857 0.403 -9.233 1.00 48.25 171 ILE A CA 1
ATOM 1350 C C . ILE A 1 171 ? -13.239 1.049 -9.094 1.00 48.25 171 ILE A C 1
ATOM 1352 O O . ILE A 1 171 ? -13.892 0.881 -8.066 1.00 48.25 171 ILE A O 1
ATOM 1356 N N . LEU A 1 172 ? -13.712 1.762 -10.122 1.00 38.59 172 LEU A N 1
ATOM 1357 C CA . LEU A 1 172 ? -15.091 2.248 -10.163 1.00 38.59 172 LEU A CA 1
ATOM 1358 C C . LEU A 1 172 ? -15.977 1.204 -10.848 1.00 38.59 172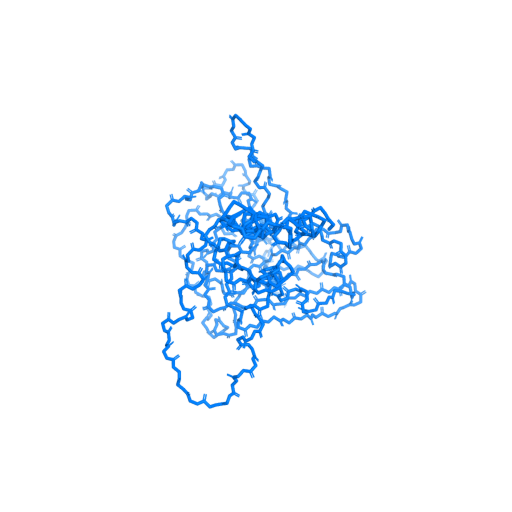 LEU A C 1
ATOM 1360 O O . LEU A 1 172 ? -15.833 0.902 -12.034 1.00 38.59 172 LEU A O 1
ATOM 1364 N N . ARG A 1 173 ? -16.931 0.644 -10.103 1.00 40.56 173 ARG A N 1
ATOM 1365 C CA . ARG A 1 173 ? -18.003 -0.164 -10.693 1.00 40.56 173 ARG A CA 1
ATOM 1366 C C . ARG A 1 173 ? -19.178 0.750 -11.028 1.00 40.56 173 ARG A C 1
ATOM 1368 O O . ARG A 1 173 ? -19.662 1.466 -10.158 1.00 40.56 173 ARG A O 1
ATOM 1375 N N . THR A 1 174 ? -19.623 0.732 -12.281 1.00 37.22 174 THR A N 1
ATOM 1376 C CA . THR A 1 174 ? -20.851 1.416 -12.717 1.00 37.22 174 THR A CA 1
ATOM 1377 C C . THR A 1 174 ? -21.921 0.385 -13.070 1.00 37.22 174 THR A C 1
ATOM 1379 O O . THR A 1 174 ? -21.600 -0.768 -13.361 1.00 37.22 174 THR A O 1
ATOM 1382 N N . ASN A 1 175 ? -23.193 0.800 -13.077 1.00 38.53 175 ASN A N 1
ATOM 1383 C CA . ASN A 1 175 ? -24.368 -0.063 -13.292 1.00 38.53 175 ASN A CA 1
ATOM 1384 C C . ASN A 1 175 ? -24.453 -0.731 -14.689 1.00 38.53 175 ASN A C 1
ATOM 1386 O O . ASN A 1 175 ? -25.446 -1.386 -14.984 1.00 38.53 175 ASN A O 1
ATOM 1390 N N . GLY A 1 176 ? -23.428 -0.595 -15.540 1.00 47.06 176 GLY A N 1
ATOM 1391 C CA . GLY A 1 176 ? -23.309 -1.267 -16.841 1.00 47.06 176 GLY A CA 1
ATOM 1392 C C . GLY A 1 176 ? -21.911 -1.828 -17.147 1.00 47.06 176 GLY A C 1
ATOM 1393 O O . GLY A 1 176 ? -21.657 -2.207 -18.285 1.00 47.06 176 GLY A O 1
ATOM 1394 N N . GLY A 1 177 ? -20.994 -1.869 -16.169 1.00 48.94 177 GLY A N 1
ATOM 1395 C CA . GLY A 1 177 ? -19.629 -2.381 -16.350 1.00 48.94 177 GLY A CA 1
ATOM 1396 C C . GLY A 1 177 ? -18.615 -1.840 -15.332 1.00 48.94 177 GLY A C 1
ATOM 1397 O O . GLY A 1 177 ? -18.812 -0.786 -14.717 1.00 48.94 177 GLY A O 1
ATOM 1398 N N . CYS A 1 178 ? -17.507 -2.569 -15.147 1.00 40.47 178 CYS A N 1
ATOM 1399 C CA . CYS A 1 178 ? -16.369 -2.117 -14.340 1.00 40.47 178 CYS A CA 1
ATOM 1400 C C . CYS A 1 178 ? -15.487 -1.177 -15.174 1.00 40.47 178 CYS A C 1
ATOM 1402 O O . CYS A 1 178 ? -14.870 -1.620 -16.139 1.00 40.47 178 CYS A O 1
ATOM 1404 N N . ILE A 1 179 ? -15.386 0.096 -14.788 1.00 42.03 179 ILE A N 1
ATOM 1405 C CA . ILE A 1 179 ? -14.373 1.011 -15.319 1.00 42.03 179 ILE A CA 1
ATOM 1406 C C . ILE A 1 179 ? -13.257 1.084 -14.274 1.00 42.03 179 ILE A C 1
ATOM 1408 O O . ILE A 1 179 ? -13.368 1.749 -13.244 1.00 42.03 179 ILE A O 1
ATOM 1412 N N . VAL A 1 180 ? -12.161 0.369 -14.521 1.00 44.44 180 VAL A N 1
ATOM 1413 C CA . VAL A 1 180 ? -10.963 0.460 -13.679 1.00 44.44 180 VAL A CA 1
ATOM 1414 C C . VAL A 1 180 ? -10.242 1.764 -14.025 1.00 44.44 180 VAL A C 1
ATOM 1416 O O . VAL A 1 180 ? -9.611 1.856 -15.076 1.00 44.44 180 VAL A O 1
ATOM 1419 N N . ILE A 1 181 ? -10.340 2.786 -13.166 1.00 42.31 181 ILE A N 1
ATOM 1420 C CA . ILE A 1 181 ? -9.582 4.033 -13.331 1.00 42.31 181 ILE A CA 1
ATOM 1421 C C . ILE A 1 181 ? -8.368 3.993 -12.403 1.00 42.31 181 ILE A C 1
ATOM 1423 O O . ILE A 1 181 ? -8.478 4.167 -11.193 1.00 42.31 181 ILE A O 1
ATOM 1427 N N . PHE A 1 182 ? -7.178 3.794 -12.969 1.00 46.50 182 PHE A N 1
ATOM 1428 C CA . PHE A 1 182 ? -5.930 3.776 -12.205 1.00 46.50 182 PHE A CA 1
ATOM 1429 C C . PHE A 1 182 ? -5.549 5.183 -11.723 1.00 46.50 182 PHE A C 1
ATOM 1431 O O . PHE A 1 182 ? -4.740 5.876 -12.338 1.00 46.50 182 PHE A O 1
ATOM 1438 N N . PHE A 1 183 ? -6.104 5.618 -10.594 1.00 46.53 183 PHE A N 1
ATOM 1439 C CA . PHE A 1 183 ? -5.561 6.750 -9.852 1.00 46.53 183 PHE A CA 1
ATOM 1440 C C . PHE A 1 183 ? -4.457 6.250 -8.930 1.00 46.53 183 PHE A C 1
ATOM 1442 O O . PHE A 1 183 ? -4.742 5.651 -7.904 1.00 46.53 183 PHE A O 1
ATOM 1449 N N . GLN A 1 184 ? -3.199 6.517 -9.291 1.00 54.09 184 GLN A N 1
ATOM 1450 C CA . GLN A 1 184 ? -2.044 6.197 -8.450 1.00 54.09 184 GLN A CA 1
ATOM 1451 C C . GLN A 1 184 ? -2.113 6.958 -7.119 1.00 54.09 184 GLN A C 1
ATOM 1453 O O . GLN A 1 184 ? -1.653 8.097 -7.035 1.00 54.09 184 GLN A O 1
ATOM 1458 N N . GLY A 1 185 ? -2.694 6.320 -6.105 1.00 61.31 185 GLY A N 1
ATOM 1459 C CA . GLY A 1 185 ? -2.630 6.723 -4.704 1.00 61.31 185 GLY A CA 1
ATOM 1460 C C . GLY A 1 185 ? -3.877 7.431 -4.163 1.00 61.31 185 GLY A C 1
ATOM 1461 O O . GLY A 1 185 ? -4.541 8.220 -4.838 1.00 61.31 185 GLY A O 1
ATOM 1462 N N . THR A 1 186 ? -4.160 7.153 -2.893 1.00 75.12 186 THR A N 1
ATOM 1463 C CA . THR A 1 186 ? -5.263 7.734 -2.116 1.00 75.12 186 THR A CA 1
ATOM 1464 C C . THR A 1 186 ? -4.785 8.978 -1.364 1.00 75.12 186 THR A C 1
ATOM 1466 O O . THR A 1 186 ? -3.654 9.007 -0.878 1.00 75.12 186 THR A O 1
ATOM 1469 N N . VAL A 1 187 ? -5.634 10.004 -1.251 1.00 82.44 187 VAL A N 1
ATOM 1470 C CA . VAL A 1 187 ? -5.414 11.146 -0.346 1.00 82.44 187 VAL A CA 1
ATOM 1471 C C . VAL A 1 187 ? -6.252 10.935 0.907 1.00 82.44 187 VAL A C 1
ATOM 1473 O O . VAL A 1 187 ? -7.454 10.700 0.806 1.00 82.44 187 VAL A O 1
ATOM 1476 N N . ILE A 1 188 ? -5.631 11.015 2.082 1.00 82.00 188 ILE A N 1
ATOM 1477 C CA . ILE A 1 188 ? -6.304 10.802 3.366 1.00 82.00 188 ILE A CA 1
ATOM 1478 C C . ILE A 1 188 ? -6.046 12.011 4.252 1.00 82.00 188 ILE A C 1
ATOM 1480 O O . ILE A 1 188 ? -4.909 12.275 4.637 1.00 82.00 188 ILE A O 1
ATOM 1484 N N . LYS A 1 189 ? -7.108 12.744 4.589 1.00 80.75 189 LYS A N 1
ATOM 1485 C CA . LYS A 1 189 ? -7.025 13.927 5.449 1.00 80.75 189 LYS A CA 1
ATOM 1486 C C . LYS A 1 189 ? -6.403 13.573 6.807 1.00 80.75 189 LYS A C 1
ATOM 1488 O O . LYS A 1 189 ? -6.791 12.584 7.423 1.00 80.75 189 LYS A O 1
ATOM 1493 N N . GLY A 1 190 ? -5.443 14.371 7.261 1.00 81.12 190 GLY A N 1
ATOM 1494 C CA . GLY A 1 190 ? -4.680 14.167 8.493 1.00 81.12 190 GLY A CA 1
ATOM 1495 C C . GLY A 1 190 ? -3.525 13.165 8.375 1.00 81.12 190 GLY A C 1
ATOM 1496 O O . GLY A 1 190 ? -2.671 13.130 9.257 1.00 81.12 190 GLY A O 1
ATOM 1497 N N . ILE A 1 191 ? -3.456 12.380 7.294 1.00 88.25 191 ILE A N 1
ATOM 1498 C CA . ILE A 1 191 ? -2.418 11.358 7.080 1.00 88.25 191 ILE A CA 1
ATOM 1499 C C . ILE A 1 191 ? -1.530 11.709 5.892 1.00 88.25 191 ILE A C 1
ATOM 1501 O O . ILE A 1 191 ? -0.311 11.610 5.994 1.00 88.25 191 ILE A O 1
ATOM 1505 N N . SER A 1 192 ? -2.118 12.142 4.781 1.00 87.38 192 SER A N 1
ATOM 1506 C CA . SER A 1 192 ? -1.410 12.600 3.591 1.00 87.38 192 SER A CA 1
ATOM 1507 C C . SER A 1 192 ? -0.654 13.899 3.851 1.00 87.38 192 SER A C 1
ATOM 1509 O O . SER A 1 192 ? -1.145 14.809 4.518 1.00 87.38 192 SER A O 1
ATOM 1511 N N . LEU A 1 193 ? 0.539 14.021 3.274 1.00 87.69 193 LEU A N 1
ATOM 1512 C CA . LEU A 1 193 ? 1.335 15.241 3.342 1.00 87.69 193 LEU A CA 1
ATOM 1513 C C . LEU A 1 193 ? 0.546 16.419 2.748 1.00 87.69 193 LEU A C 1
ATOM 1515 O O . LEU A 1 193 ? 0.159 16.403 1.577 1.00 87.69 193 LEU A O 1
ATOM 1519 N N . GLY A 1 194 ? 0.285 17.427 3.584 1.00 87.56 194 GLY A N 1
ATOM 1520 C CA . GLY A 1 194 ? -0.497 18.607 3.212 1.00 87.56 194 GLY A CA 1
ATOM 1521 C C . GLY A 1 194 ? -1.930 18.300 2.764 1.00 87.56 194 GLY A C 1
ATOM 1522 O O . GLY A 1 194 ? -2.463 19.062 1.962 1.00 87.56 194 GLY A O 1
ATOM 1523 N N . ASP A 1 195 ? -2.514 17.170 3.190 1.00 85.94 195 ASP A N 1
ATOM 1524 C CA . ASP A 1 195 ? -3.885 16.729 2.866 1.00 85.94 195 ASP A CA 1
ATOM 1525 C C . ASP A 1 195 ? -4.228 16.693 1.365 1.00 85.94 195 ASP A C 1
ATOM 1527 O O . ASP A 1 195 ? -5.393 16.685 0.974 1.00 85.94 195 ASP A O 1
ATOM 1531 N N . SER A 1 196 ? -3.208 16.665 0.510 1.00 85.25 196 SER A N 1
ATOM 1532 C CA . SER A 1 196 ? -3.342 16.793 -0.945 1.00 85.25 196 SER A CA 1
ATOM 1533 C C . SER A 1 196 ? -2.422 15.840 -1.698 1.00 85.25 196 SER A C 1
ATOM 1535 O O . SER A 1 196 ? -2.764 15.384 -2.790 1.00 85.25 196 SER A O 1
ATOM 1537 N N . GLN A 1 197 ? -1.276 15.485 -1.109 1.00 83.81 197 GLN A N 1
ATOM 1538 C CA . GLN A 1 197 ? -0.360 14.529 -1.710 1.00 83.81 197 GLN A CA 1
ATOM 1539 C C . GLN A 1 197 ? -0.877 13.103 -1.529 1.00 83.81 197 GLN A C 1
ATOM 1541 O O . GLN A 1 197 ? -1.177 12.644 -0.423 1.00 83.81 197 GLN A O 1
ATOM 1546 N N . LYS A 1 198 ? -0.951 12.376 -2.640 1.00 85.31 198 LYS A N 1
ATOM 1547 C CA . LYS A 1 198 ? -1.351 10.970 -2.649 1.00 85.31 198 LYS A CA 1
ATOM 1548 C C . LYS A 1 198 ? -0.307 10.120 -1.936 1.00 85.31 198 LYS A C 1
ATOM 1550 O O . LYS A 1 198 ? 0.894 10.353 -2.103 1.00 85.31 198 LYS A O 1
ATOM 1555 N N . LEU A 1 199 ? -0.763 9.126 -1.178 1.00 87.81 199 LEU A N 1
ATOM 1556 C CA . LEU A 1 199 ? 0.125 8.132 -0.588 1.00 87.81 199 LEU A CA 1
ATOM 1557 C C . LEU A 1 199 ? 0.889 7.387 -1.684 1.00 87.81 199 LEU A C 1
ATOM 1559 O O . LEU A 1 199 ? 0.338 7.075 -2.740 1.00 87.81 199 LEU A O 1
ATOM 1563 N N . ILE A 1 200 ? 2.158 7.088 -1.412 1.00 87.19 200 ILE A N 1
ATOM 1564 C CA . ILE A 1 200 ? 2.998 6.274 -2.295 1.00 87.19 200 ILE A CA 1
ATOM 1565 C C . ILE A 1 200 ? 3.290 4.966 -1.582 1.00 87.19 200 ILE A C 1
ATOM 1567 O O . ILE A 1 200 ? 4.005 4.973 -0.582 1.00 87.19 200 ILE A O 1
ATOM 1571 N N . LEU A 1 201 ? 2.787 3.849 -2.101 1.00 91.19 201 LEU A N 1
ATOM 1572 C CA . LEU A 1 201 ? 3.103 2.532 -1.566 1.00 91.19 201 LEU A CA 1
ATOM 1573 C C . LEU A 1 201 ? 4.160 1.860 -2.444 1.00 91.19 201 LEU A C 1
ATOM 1575 O O . LEU A 1 201 ? 4.141 1.961 -3.673 1.00 91.19 201 LEU A O 1
ATOM 1579 N N . ARG A 1 202 ? 5.116 1.184 -1.803 1.00 90.44 202 ARG A N 1
ATOM 1580 C CA . ARG A 1 202 ? 6.161 0.395 -2.470 1.00 90.44 202 ARG A CA 1
ATOM 1581 C C . ARG A 1 202 ? 6.420 -0.893 -1.710 1.00 90.44 202 ARG A C 1
ATOM 1583 O O . ARG A 1 202 ? 6.543 -0.852 -0.490 1.00 90.44 202 ARG A O 1
ATOM 1590 N N . PHE A 1 203 ? 6.575 -2.010 -2.406 1.00 92.50 203 PHE A N 1
ATOM 1591 C CA . PHE A 1 203 ? 6.936 -3.272 -1.773 1.00 92.50 203 PHE A CA 1
ATOM 1592 C C . PHE A 1 203 ? 8.366 -3.255 -1.224 1.00 92.50 203 PHE A C 1
ATOM 1594 O O . PHE A 1 203 ? 9.286 -2.643 -1.788 1.00 92.50 203 PHE A O 1
ATOM 1601 N N . ARG A 1 204 ? 8.551 -3.939 -0.095 1.00 89.69 204 ARG A N 1
ATOM 1602 C CA . ARG A 1 204 ? 9.823 -4.083 0.610 1.00 89.69 204 ARG A CA 1
ATOM 1603 C C . ARG A 1 204 ? 9.967 -5.483 1.215 1.00 89.69 204 ARG A C 1
ATOM 1605 O O . ARG A 1 204 ? 8.968 -6.064 1.638 1.00 89.69 204 ARG A O 1
ATOM 1612 N N . PRO A 1 205 ? 11.204 -5.992 1.346 1.00 87.69 205 PRO A N 1
ATOM 1613 C CA . PRO A 1 205 ? 11.473 -7.101 2.254 1.00 87.69 205 PRO A CA 1
ATOM 1614 C C . PRO A 1 205 ? 11.092 -6.725 3.685 1.00 87.69 205 PRO A C 1
ATOM 1616 O O . PRO A 1 205 ? 11.409 -5.620 4.143 1.00 87.69 205 PRO A O 1
ATOM 1619 N N . ASN A 1 206 ? 10.458 -7.652 4.405 1.00 82.88 206 ASN A N 1
ATOM 1620 C CA . ASN A 1 206 ? 10.359 -7.551 5.860 1.00 82.88 206 ASN A CA 1
ATOM 1621 C C . ASN A 1 206 ? 11.719 -7.904 6.515 1.00 82.88 206 ASN A C 1
ATOM 1623 O O . ASN A 1 206 ? 12.717 -8.120 5.826 1.00 82.88 206 ASN A O 1
ATOM 1627 N N . ARG A 1 207 ? 11.792 -7.918 7.854 1.00 77.25 207 ARG A N 1
ATOM 1628 C CA . ARG A 1 207 ? 13.054 -8.193 8.574 1.00 77.25 207 ARG A CA 1
ATOM 1629 C C . ARG A 1 207 ? 13.598 -9.594 8.286 1.00 77.25 207 ARG A C 1
ATOM 1631 O O . ARG A 1 207 ? 14.806 -9.723 8.108 1.00 77.25 207 ARG A O 1
ATOM 1638 N N . ASP A 1 208 ? 12.715 -10.575 8.169 1.00 78.25 208 ASP A N 1
ATOM 1639 C CA . ASP A 1 208 ? 13.065 -11.984 7.960 1.00 78.25 208 ASP A CA 1
ATOM 1640 C C . ASP A 1 208 ? 13.588 -12.213 6.534 1.00 78.25 208 ASP A C 1
ATOM 1642 O O . ASP A 1 208 ? 14.520 -12.976 6.318 1.00 78.25 208 ASP A O 1
ATOM 1646 N N . GLN A 1 209 ? 13.088 -11.439 5.566 1.00 78.69 209 GLN A N 1
ATOM 1647 C CA . GLN A 1 209 ? 13.510 -11.471 4.162 1.00 78.69 209 GLN A CA 1
ATOM 1648 C C . GLN A 1 209 ? 14.793 -10.672 3.867 1.00 78.69 209 GLN A C 1
ATOM 1650 O O . GLN A 1 209 ? 15.213 -10.592 2.715 1.00 78.69 209 GLN A O 1
ATOM 1655 N N . LYS A 1 210 ? 15.425 -10.026 4.862 1.00 68.94 210 LYS A N 1
ATOM 1656 C CA . LYS A 1 210 ? 16.675 -9.267 4.635 1.00 68.94 210 LYS A CA 1
ATOM 1657 C C . LYS A 1 210 ? 17.903 -10.161 4.463 1.00 68.94 210 LYS A C 1
ATOM 1659 O O . LYS A 1 210 ? 18.873 -9.716 3.850 1.00 68.94 210 LYS A O 1
ATOM 1664 N N . GLN A 1 211 ? 17.889 -11.361 5.047 1.00 59.38 211 GLN A N 1
ATOM 1665 C CA . GLN A 1 211 ? 19.005 -12.311 4.961 1.00 59.38 211 GLN A CA 1
ATOM 1666 C C . GLN A 1 211 ? 18.953 -13.122 3.663 1.00 59.38 211 GLN A C 1
ATOM 1668 O O . GLN A 1 211 ? 19.998 -13.355 3.051 1.00 59.38 211 GLN A O 1
ATOM 1673 N N . ASP A 1 212 ? 17.743 -13.416 3.186 1.00 55.31 212 ASP A N 1
ATOM 1674 C CA . ASP A 1 212 ? 17.479 -14.020 1.883 1.00 55.31 212 ASP A CA 1
ATOM 1675 C C . ASP A 1 212 ? 17.670 -12.972 0.787 1.00 55.31 212 ASP A C 1
ATOM 1677 O O . ASP A 1 212 ? 16.739 -12.339 0.283 1.00 55.31 212 ASP A O 1
ATOM 1681 N N . LYS A 1 213 ? 18.941 -12.724 0.464 1.00 50.53 213 LYS A N 1
ATOM 1682 C CA . LYS A 1 213 ? 19.351 -11.841 -0.624 1.00 50.53 213 LYS A CA 1
ATOM 1683 C C . LYS A 1 213 ? 18.644 -12.270 -1.904 1.00 50.53 213 LYS A C 1
ATOM 1685 O O . LYS A 1 213 ? 19.079 -13.209 -2.554 1.00 50.53 213 LYS A O 1
ATOM 1690 N N . TYR A 1 214 ? 17.635 -11.490 -2.279 1.00 53.47 214 TYR A N 1
ATOM 1691 C CA . TYR A 1 214 ? 16.928 -11.596 -3.547 1.00 53.47 214 TYR A CA 1
ATOM 1692 C C . TYR A 1 214 ? 16.299 -12.975 -3.735 1.00 53.47 214 TYR A C 1
ATOM 1694 O O . TYR A 1 214 ? 16.837 -13.816 -4.447 1.00 53.47 214 TYR A O 1
ATOM 1702 N N . GLN A 1 215 ? 15.121 -13.172 -3.132 1.00 53.19 215 GLN A N 1
ATOM 1703 C CA . GLN A 1 215 ? 14.197 -14.204 -3.595 1.00 53.19 215 GLN A CA 1
ATOM 1704 C C . GLN A 1 215 ? 14.137 -14.128 -5.122 1.00 53.19 215 GLN A C 1
ATOM 1706 O O . GLN A 1 215 ? 13.859 -13.058 -5.684 1.00 53.19 215 GLN A O 1
ATOM 1711 N N . GLU A 1 216 ? 14.495 -15.235 -5.775 1.00 58.72 216 GLU A N 1
ATOM 1712 C CA . GLU A 1 216 ? 14.401 -15.354 -7.221 1.00 58.72 216 GLU A CA 1
ATOM 1713 C C . GLU A 1 216 ? 12.996 -14.925 -7.614 1.00 58.72 216 GLU A C 1
ATOM 1715 O O . GLU A 1 216 ? 11.998 -15.374 -7.044 1.00 58.72 216 GLU A O 1
ATOM 1720 N N . ARG A 1 217 ? 12.933 -13.957 -8.527 1.00 65.56 217 ARG A N 1
ATOM 1721 C CA . ARG A 1 217 ? 11.671 -13.469 -9.058 1.00 65.56 217 ARG A CA 1
ATOM 1722 C C . ARG A 1 217 ? 10.881 -14.689 -9.521 1.00 65.56 217 ARG A C 1
ATOM 1724 O O . ARG A 1 217 ? 11.373 -15.416 -10.380 1.00 65.56 217 ARG A O 1
ATOM 1731 N N . ILE A 1 218 ? 9.681 -14.887 -8.974 1.00 66.12 218 ILE A N 1
ATOM 1732 C CA . ILE A 1 218 ? 8.782 -15.931 -9.469 1.00 66.12 218 ILE A CA 1
ATOM 1733 C C . ILE A 1 218 ? 8.608 -15.675 -10.964 1.00 66.12 218 ILE A C 1
ATOM 1735 O O . ILE A 1 218 ? 8.372 -14.526 -11.346 1.00 66.12 218 ILE A O 1
ATOM 1739 N N . ASP A 1 219 ? 8.778 -16.704 -11.794 1.00 74.31 219 ASP A N 1
ATOM 1740 C CA . ASP A 1 219 ? 8.668 -16.569 -13.244 1.00 74.31 219 ASP A CA 1
ATOM 1741 C C . ASP A 1 219 ? 7.336 -15.889 -13.594 1.00 74.31 219 ASP A C 1
ATOM 1743 O O . ASP A 1 219 ? 6.248 -16.388 -13.294 1.00 74.31 219 ASP A O 1
ATOM 1747 N N . THR A 1 220 ? 7.424 -14.664 -14.111 1.00 82.38 220 THR A N 1
ATOM 1748 C CA . THR A 1 220 ? 6.264 -13.817 -14.373 1.00 82.38 220 THR A CA 1
ATOM 1749 C C . THR A 1 220 ? 6.445 -13.084 -15.696 1.00 82.38 220 THR A C 1
ATOM 1751 O O . THR A 1 220 ? 7.514 -12.510 -15.943 1.00 82.38 220 THR A O 1
ATOM 1754 N N . PRO A 1 221 ? 5.385 -13.015 -16.525 1.00 86.31 221 PRO A N 1
ATOM 1755 C CA . PRO A 1 221 ? 5.429 -12.310 -17.802 1.00 86.31 221 PRO A CA 1
ATOM 1756 C C . PRO A 1 221 ? 5.528 -10.786 -17.644 1.00 86.31 221 PRO A C 1
ATOM 1758 O O . PRO A 1 221 ? 5.632 -10.078 -18.639 1.00 86.31 221 PRO A O 1
ATOM 1761 N N . GLU A 1 222 ? 5.479 -10.246 -16.423 1.00 88.62 222 GLU A N 1
ATOM 1762 C CA . GLU A 1 222 ? 5.531 -8.806 -16.173 1.00 88.62 222 GLU A CA 1
ATOM 1763 C C . GLU A 1 222 ? 6.928 -8.207 -16.417 1.00 88.62 222 GLU A C 1
ATOM 1765 O O . GLU A 1 222 ? 7.955 -8.879 -16.306 1.00 88.62 222 GLU A O 1
ATOM 1770 N N . CYS A 1 223 ? 7.010 -6.915 -16.718 1.00 88.75 223 CYS A N 1
ATOM 1771 C CA . CYS A 1 223 ? 8.277 -6.221 -16.920 1.00 88.75 223 CYS A CA 1
ATOM 1772 C C . CYS A 1 223 ? 8.901 -5.781 -15.590 1.00 88.75 223 CYS A C 1
ATOM 1774 O O . CYS A 1 223 ? 8.350 -4.952 -14.865 1.00 88.75 223 CYS A O 1
ATOM 1776 N N . TYR A 1 224 ? 10.112 -6.259 -15.302 1.00 89.56 224 TYR A N 1
ATOM 1777 C CA . TYR A 1 224 ? 10.878 -5.849 -14.120 1.00 89.56 224 TYR A CA 1
ATOM 1778 C C . TYR A 1 224 ? 11.126 -4.330 -14.061 1.00 89.56 224 TYR A C 1
ATOM 1780 O O . TYR A 1 224 ? 10.945 -3.698 -13.018 1.00 89.56 224 TYR A O 1
ATOM 1788 N N . TYR A 1 225 ? 11.517 -3.722 -15.185 1.00 88.38 225 TYR A N 1
ATOM 1789 C CA . TYR A 1 225 ? 11.812 -2.289 -15.238 1.00 88.38 225 TYR A CA 1
ATOM 1790 C C . TYR A 1 225 ? 10.556 -1.438 -15.075 1.00 88.38 225 TYR A C 1
ATOM 1792 O O . TYR A 1 225 ? 10.612 -0.402 -14.423 1.00 88.38 225 TYR A O 1
ATOM 1800 N N . TRP A 1 226 ? 9.403 -1.890 -15.577 1.00 88.12 226 TRP A N 1
ATOM 1801 C CA . TRP A 1 226 ? 8.123 -1.219 -15.343 1.00 88.12 226 TRP A CA 1
ATOM 1802 C C . TRP A 1 226 ? 7.793 -1.116 -13.853 1.00 88.12 226 TRP A C 1
ATOM 1804 O O . TRP A 1 226 ? 7.386 -0.056 -13.375 1.00 88.12 226 TRP A O 1
ATOM 1814 N N . ARG A 1 227 ? 8.054 -2.194 -13.108 1.00 89.88 227 ARG A N 1
ATOM 1815 C CA . ARG A 1 227 ? 7.842 -2.253 -11.660 1.00 89.88 227 ARG A CA 1
ATOM 1816 C C . ARG A 1 227 ? 8.845 -1.444 -10.850 1.00 89.88 227 ARG A C 1
ATOM 1818 O O . ARG A 1 227 ? 8.539 -1.053 -9.730 1.00 89.88 227 ARG A O 1
ATOM 1825 N N . THR A 1 228 ? 10.030 -1.181 -11.390 1.00 88.06 228 THR A N 1
ATOM 1826 C CA . THR A 1 228 ? 11.132 -0.539 -10.662 1.00 88.06 228 THR A CA 1
ATOM 1827 C C . THR A 1 228 ? 11.411 0.871 -11.177 1.00 88.06 228 THR A C 1
ATOM 1829 O O . THR A 1 228 ? 10.828 1.833 -10.684 1.00 88.06 228 THR A O 1
ATOM 1832 N N . THR A 1 229 ? 12.310 1.031 -12.146 1.00 83.25 229 THR A N 1
ATOM 1833 C CA . THR A 1 229 ? 12.841 2.339 -12.560 1.00 83.25 229 THR A CA 1
ATOM 1834 C C . THR A 1 229 ? 12.112 2.993 -13.734 1.00 83.25 229 THR A C 1
ATOM 1836 O O . THR A 1 229 ? 12.396 4.139 -14.071 1.00 83.25 229 THR A O 1
ATOM 1839 N N . GLY A 1 230 ? 11.145 2.299 -14.328 1.00 85.56 230 GLY A N 1
ATOM 1840 C CA . GLY A 1 230 ? 10.493 2.663 -15.580 1.00 85.56 230 GLY A CA 1
ATOM 1841 C C . GLY A 1 230 ? 11.106 1.915 -16.767 1.00 85.56 230 GLY A C 1
ATOM 1842 O O . GLY A 1 230 ? 12.321 1.911 -16.965 1.00 85.56 230 GLY A O 1
ATOM 1843 N N . CYS A 1 231 ? 10.255 1.273 -17.570 1.00 85.56 231 CYS A N 1
ATOM 1844 C CA . CYS A 1 231 ? 10.674 0.637 -18.817 1.00 85.56 231 CYS A CA 1
ATOM 1845 C C . CYS A 1 231 ? 10.845 1.698 -19.911 1.00 85.56 231 CYS A C 1
ATOM 1847 O O . CYS A 1 231 ? 9.949 2.514 -20.111 1.00 85.56 231 CYS A O 1
ATOM 1849 N N . LEU A 1 232 ? 11.973 1.676 -20.626 1.00 85.38 232 LEU A N 1
ATOM 1850 C CA . LEU A 1 232 ? 12.221 2.573 -21.764 1.00 85.38 232 LEU A CA 1
ATOM 1851 C C . LEU A 1 232 ? 11.550 2.089 -23.059 1.00 85.38 232 LEU A C 1
ATOM 1853 O O . LEU A 1 232 ? 11.325 2.881 -23.965 1.00 85.38 232 LEU A O 1
ATOM 1857 N N . ARG A 1 233 ? 11.210 0.798 -23.129 1.00 86.25 233 ARG A N 1
ATOM 1858 C CA . ARG A 1 233 ? 10.496 0.158 -24.240 1.00 86.25 233 ARG A CA 1
ATOM 1859 C C . ARG A 1 233 ? 8.992 0.205 -23.997 1.00 86.25 233 ARG A C 1
ATOM 1861 O O . ARG A 1 233 ? 8.367 -0.829 -23.822 1.00 86.25 233 ARG A O 1
ATOM 1868 N N . VAL A 1 234 ? 8.420 1.396 -2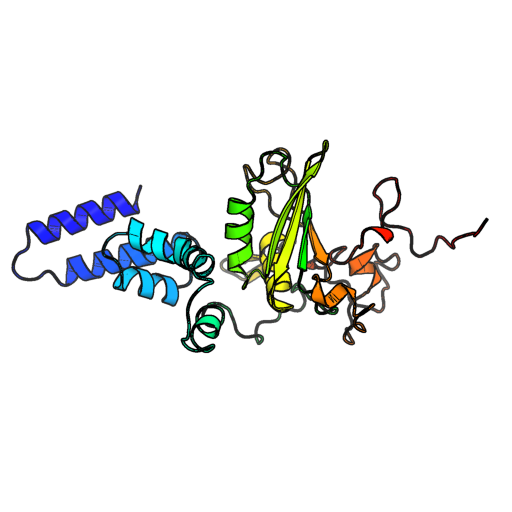3.807 1.00 74.88 234 VAL A N 1
ATOM 1869 C CA . VAL A 1 234 ? 7.016 1.522 -23.357 1.00 74.88 234 VAL A CA 1
ATOM 1870 C C . VAL A 1 234 ? 6.043 0.908 -24.367 1.00 74.88 234 VAL A C 1
ATOM 1872 O O . VAL A 1 234 ? 5.085 0.262 -23.948 1.00 74.88 234 VAL A O 1
ATOM 1875 N N . GLU A 1 235 ? 6.318 1.078 -25.660 1.00 79.25 235 GLU A N 1
ATOM 1876 C CA . GLU A 1 235 ? 5.437 0.674 -26.765 1.00 79.25 235 GLU A CA 1
ATOM 1877 C C . GLU A 1 235 ? 5.731 -0.741 -27.292 1.00 79.25 235 GLU A C 1
ATOM 1879 O O . GLU A 1 235 ? 4.832 -1.402 -27.800 1.00 79.25 235 GLU A O 1
ATOM 1884 N N . ASP A 1 236 ? 6.966 -1.227 -27.136 1.00 88.12 236 ASP A N 1
ATOM 1885 C CA . ASP A 1 236 ? 7.474 -2.468 -27.735 1.00 88.12 236 ASP A CA 1
ATOM 1886 C C . ASP A 1 236 ? 8.056 -3.455 -26.702 1.00 88.12 236 ASP A C 1
ATOM 1888 O O . ASP A 1 236 ? 8.844 -4.346 -27.040 1.00 88.12 236 ASP A O 1
ATOM 1892 N N . CYS A 1 237 ? 7.709 -3.317 -25.416 1.00 87.81 237 CYS A N 1
ATOM 1893 C CA . CYS A 1 237 ? 8.189 -4.261 -24.407 1.00 87.81 237 CYS A CA 1
ATOM 1894 C C . CYS A 1 237 ? 7.643 -5.665 -24.666 1.00 87.81 237 CYS A C 1
ATOM 1896 O O . CYS A 1 237 ? 6.438 -5.868 -24.775 1.00 87.81 237 CYS A O 1
ATOM 1898 N N . HIS A 1 238 ? 8.534 -6.654 -24.646 1.00 89.50 238 HIS A N 1
ATOM 1899 C CA . HIS A 1 238 ? 8.146 -8.062 -24.697 1.00 89.50 238 HIS A CA 1
ATOM 1900 C C . HIS A 1 238 ? 7.464 -8.546 -23.404 1.00 89.50 238 HIS A C 1
ATOM 1902 O O . HIS A 1 238 ? 6.774 -9.560 -23.406 1.00 89.50 238 HIS A O 1
ATOM 1908 N N . TYR A 1 239 ? 7.663 -7.828 -22.296 1.00 89.12 239 TYR A N 1
ATOM 1909 C CA . TYR A 1 239 ? 7.083 -8.143 -20.996 1.00 89.12 239 TYR A CA 1
ATOM 1910 C C . TYR A 1 239 ? 5.885 -7.236 -20.694 1.00 89.12 239 TYR A C 1
ATOM 1912 O O . TYR A 1 239 ? 5.861 -6.066 -21.074 1.00 89.12 239 TYR A O 1
ATOM 1920 N N . LEU A 1 240 ? 4.911 -7.747 -19.944 1.00 88.19 240 LEU A N 1
ATOM 1921 C CA . LEU A 1 240 ? 3.670 -7.043 -19.632 1.00 88.19 240 LEU A CA 1
ATOM 1922 C C . LEU A 1 240 ? 3.912 -5.812 -18.746 1.00 88.19 240 LEU A C 1
ATOM 1924 O O . LEU A 1 240 ? 4.567 -5.879 -17.703 1.00 88.19 240 LEU A O 1
ATOM 1928 N N . HIS A 1 241 ? 3.326 -4.684 -19.140 1.00 85.88 241 HIS A N 1
ATOM 1929 C CA . HIS A 1 241 ? 3.273 -3.452 -18.356 1.00 85.88 241 HIS A CA 1
ATOM 1930 C C . HIS A 1 241 ? 1.922 -3.345 -17.648 1.00 85.88 241 HIS A C 1
ATOM 1932 O O . HIS A 1 241 ? 0.985 -2.773 -18.195 1.00 85.88 241 HIS A O 1
ATOM 1938 N N . ILE A 1 242 ? 1.811 -3.877 -16.427 1.00 83.62 242 ILE A N 1
ATOM 1939 C CA . ILE A 1 242 ? 0.582 -3.748 -15.629 1.00 83.62 242 ILE A CA 1
ATOM 1940 C C . ILE A 1 242 ? 0.523 -2.332 -15.039 1.00 83.62 242 ILE A C 1
ATOM 1942 O O . ILE A 1 242 ? 1.360 -2.007 -14.189 1.00 83.62 242 ILE A O 1
ATOM 1946 N N . PRO A 1 243 ? -0.430 -1.461 -15.426 1.00 79.94 243 PRO A N 1
ATOM 1947 C CA . PRO A 1 243 ? -0.421 -0.055 -15.014 1.00 79.94 243 PRO A CA 1
ATOM 1948 C C . PRO A 1 243 ? -0.389 0.157 -13.496 1.00 79.94 243 PRO A C 1
ATOM 1950 O O . PRO A 1 243 ? 0.339 1.028 -13.012 1.00 79.94 243 PRO A O 1
ATOM 1953 N N . ALA A 1 244 ? -1.105 -0.686 -12.746 1.00 79.19 244 ALA A N 1
ATOM 1954 C CA . ALA A 1 244 ? -1.141 -0.670 -11.282 1.00 79.19 244 ALA A CA 1
ATOM 1955 C C . ALA A 1 244 ? 0.233 -0.882 -10.627 1.00 79.19 244 ALA A C 1
ATOM 1957 O O . ALA A 1 244 ? 0.485 -0.383 -9.533 1.00 79.19 244 ALA A O 1
ATOM 1958 N N . ASN A 1 245 ? 1.134 -1.584 -11.310 1.00 86.88 245 ASN A N 1
ATOM 1959 C CA . ASN A 1 245 ? 2.423 -1.987 -10.769 1.00 86.88 245 ASN A CA 1
ATOM 1960 C C . ASN A 1 245 ? 3.570 -1.063 -11.182 1.00 86.88 245 ASN A C 1
ATOM 1962 O O . ASN A 1 245 ? 4.728 -1.351 -10.891 1.00 86.88 245 ASN A O 1
ATOM 1966 N N . LYS A 1 246 ? 3.296 0.060 -11.852 1.00 85.06 246 LYS A N 1
ATOM 1967 C CA . LYS A 1 246 ? 4.354 0.986 -12.265 1.00 85.06 246 LYS A CA 1
ATOM 1968 C C . LYS A 1 246 ? 5.112 1.529 -11.046 1.00 85.06 246 LYS A C 1
ATOM 1970 O O . LYS A 1 246 ? 4.545 2.254 -10.232 1.00 85.06 246 LYS A O 1
ATOM 1975 N N . GLY A 1 247 ? 6.404 1.223 -10.944 1.00 85.38 247 GLY A N 1
ATOM 1976 C CA . GLY A 1 247 ? 7.288 1.741 -9.893 1.00 85.38 247 GLY A CA 1
ATOM 1977 C C . GLY A 1 247 ? 7.036 1.214 -8.471 1.00 85.38 247 GLY A C 1
ATOM 1978 O O . GLY A 1 247 ? 7.614 1.756 -7.527 1.00 85.38 247 GLY A O 1
ATOM 1979 N N . VAL A 1 248 ? 6.201 0.184 -8.282 1.00 89.31 248 VAL A N 1
ATOM 1980 C CA . VAL A 1 248 ? 5.865 -0.350 -6.944 1.00 89.31 248 VAL A CA 1
ATOM 1981 C C . VAL A 1 248 ? 7.028 -1.078 -6.262 1.00 89.31 248 VAL A C 1
ATOM 1983 O O . VAL A 1 248 ? 7.050 -1.177 -5.041 1.00 89.31 248 VAL A O 1
ATOM 1986 N N . ASP A 1 249 ? 8.027 -1.537 -7.014 1.00 89.38 249 ASP A N 1
ATOM 1987 C CA . ASP A 1 249 ? 9.213 -2.240 -6.506 1.00 89.38 249 ASP A CA 1
ATOM 1988 C C . ASP A 1 249 ? 10.480 -1.382 -6.517 1.00 89.38 249 ASP A C 1
ATOM 1990 O O . ASP A 1 249 ? 11.572 -1.891 -6.265 1.00 89.38 249 ASP A O 1
ATOM 1994 N N . ILE A 1 250 ? 10.384 -0.076 -6.788 1.00 85.12 250 ILE A N 1
ATOM 1995 C CA . ILE A 1 250 ? 11.570 0.785 -6.790 1.00 85.12 250 ILE A CA 1
ATOM 1996 C C . ILE A 1 250 ? 12.225 0.815 -5.405 1.00 85.12 250 ILE A C 1
ATOM 1998 O O . ILE A 1 250 ? 11.596 1.164 -4.400 1.00 85.12 250 ILE A O 1
ATOM 2002 N N . GLN A 1 251 ? 13.504 0.457 -5.344 1.00 80.94 251 GLN A N 1
ATOM 2003 C CA . GLN A 1 251 ? 14.268 0.378 -4.100 1.00 80.94 251 GLN A CA 1
ATOM 2004 C C . GLN A 1 251 ? 15.109 1.643 -3.871 1.00 80.94 251 GLN A C 1
ATOM 2006 O O . GLN A 1 251 ? 15.431 2.333 -4.839 1.00 80.94 251 GLN A O 1
ATOM 2011 N N . PRO A 1 252 ? 15.508 1.968 -2.624 1.00 79.00 252 PRO A N 1
ATOM 2012 C CA . PRO A 1 252 ? 16.242 3.205 -2.335 1.00 79.00 252 PRO A CA 1
ATOM 2013 C C . PRO A 1 252 ? 17.529 3.379 -3.159 1.00 79.00 252 PRO A C 1
ATOM 2015 O O . PRO A 1 252 ? 17.801 4.471 -3.642 1.00 79.00 252 PRO A O 1
ATOM 2018 N N . TRP A 1 253 ? 18.283 2.300 -3.403 1.00 78.31 253 TRP A N 1
ATOM 2019 C CA . TRP A 1 253 ? 19.518 2.338 -4.205 1.00 78.31 253 TRP A CA 1
ATOM 2020 C C . TRP A 1 253 ? 19.283 2.517 -5.714 1.00 78.31 253 TRP A C 1
ATOM 2022 O O . TRP A 1 253 ? 20.226 2.779 -6.461 1.00 78.31 253 TRP A O 1
ATOM 2032 N N . MET A 1 254 ? 18.039 2.362 -6.173 1.00 77.19 254 MET A N 1
ATOM 2033 C CA . MET A 1 254 ? 17.632 2.590 -7.561 1.00 77.19 254 MET A CA 1
ATOM 2034 C C . MET A 1 254 ? 17.232 4.045 -7.810 1.00 77.19 254 MET A C 1
ATOM 2036 O O . MET A 1 254 ? 16.900 4.394 -8.938 1.00 77.19 254 MET A O 1
ATOM 2040 N N . ILE A 1 255 ? 17.246 4.891 -6.779 1.00 75.56 255 ILE A N 1
ATOM 2041 C CA . ILE A 1 255 ? 16.928 6.312 -6.869 1.00 75.56 255 ILE A CA 1
ATOM 2042 C C . ILE A 1 255 ? 18.248 7.100 -6.864 1.00 75.56 255 ILE A C 1
ATOM 2044 O O . ILE A 1 255 ? 19.238 6.726 -6.231 1.00 75.56 255 ILE A O 1
ATOM 2048 N N . THR A 1 256 ? 18.298 8.144 -7.675 1.00 74.88 256 THR A N 1
ATOM 2049 C CA . THR A 1 256 ? 19.400 9.111 -7.763 1.00 74.88 256 THR A CA 1
ATOM 2050 C C . THR A 1 256 ? 19.322 10.132 -6.625 1.00 74.88 256 THR A C 1
ATOM 2052 O O . THR A 1 256 ? 18.305 10.240 -5.940 1.00 74.88 256 THR A O 1
ATOM 2055 N N . SER A 1 257 ? 20.389 10.899 -6.403 1.00 70.44 257 SER A N 1
ATOM 2056 C CA . SER A 1 257 ? 20.402 11.961 -5.386 1.00 70.44 257 SER A CA 1
ATOM 2057 C C . SER A 1 257 ? 19.364 13.059 -5.646 1.00 70.44 257 SER A C 1
ATOM 2059 O O . SER A 1 257 ? 18.898 13.678 -4.699 1.00 70.44 257 SER A O 1
ATOM 2061 N N . ASP A 1 258 ? 18.961 13.272 -6.903 1.00 70.00 258 ASP A N 1
ATOM 2062 C CA . ASP A 1 258 ? 17.884 14.186 -7.304 1.00 70.00 258 ASP A CA 1
ATOM 2063 C C . ASP A 1 258 ? 16.480 13.556 -7.219 1.00 70.00 258 ASP A C 1
ATOM 2065 O O . ASP A 1 258 ? 15.503 14.134 -7.693 1.00 70.00 258 ASP A O 1
ATOM 2069 N N . GLY A 1 259 ? 16.352 12.371 -6.610 1.00 64.69 259 GLY A N 1
ATOM 2070 C CA . GLY A 1 259 ? 15.063 11.732 -6.335 1.00 64.69 259 GLY A CA 1
ATOM 2071 C C . GLY A 1 259 ? 14.432 11.022 -7.535 1.00 64.69 259 GLY A C 1
ATOM 2072 O O . GLY A 1 259 ? 13.319 10.504 -7.422 1.00 64.69 259 GLY A O 1
ATOM 2073 N N . LYS A 1 260 ? 15.129 10.947 -8.675 1.00 68.62 260 LYS A N 1
ATOM 2074 C CA . LYS A 1 260 ? 14.638 10.283 -9.890 1.00 68.62 260 LYS A CA 1
ATOM 2075 C C . LYS A 1 260 ? 15.066 8.816 -9.949 1.00 68.62 260 LYS A C 1
ATOM 2077 O O . LYS A 1 260 ? 16.154 8.477 -9.475 1.00 68.62 260 LYS A O 1
ATOM 2082 N N . PRO A 1 261 ? 14.271 7.924 -10.558 1.00 72.12 261 PRO A N 1
ATOM 2083 C CA . PRO A 1 261 ? 14.736 6.577 -10.849 1.00 72.12 261 PRO A CA 1
ATOM 2084 C C . PRO A 1 261 ? 16.015 6.608 -11.697 1.00 72.12 261 PRO A C 1
ATOM 2086 O O . PRO A 1 261 ? 16.108 7.365 -12.664 1.00 72.12 261 PRO A O 1
ATOM 2089 N N . ARG A 1 262 ? 17.011 5.795 -11.336 1.00 75.12 262 ARG A N 1
ATOM 2090 C CA . ARG A 1 262 ? 18.239 5.632 -12.120 1.00 75.12 262 ARG A CA 1
ATOM 2091 C C . ARG A 1 262 ? 17.890 5.086 -13.499 1.00 75.12 26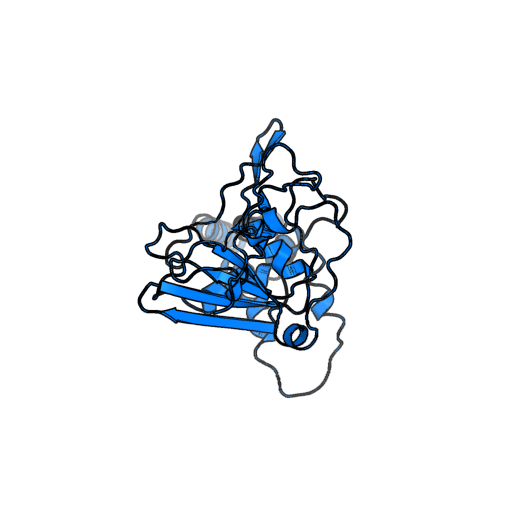2 ARG A C 1
ATOM 2093 O O . ARG A 1 262 ? 17.139 4.117 -13.615 1.00 75.12 262 ARG A O 1
ATOM 2100 N N . ASN A 1 263 ? 18.472 5.685 -14.536 1.00 72.31 263 ASN A N 1
ATOM 2101 C CA . ASN A 1 263 ? 18.303 5.205 -15.900 1.00 72.31 263 ASN A CA 1
ATOM 2102 C C . ASN A 1 263 ? 18.989 3.830 -16.045 1.00 72.31 263 ASN A C 1
ATOM 2104 O O . ASN A 1 263 ? 20.192 3.745 -15.781 1.00 72.31 263 ASN A O 1
ATOM 2108 N N . PRO A 1 264 ? 18.279 2.776 -16.498 1.00 61.16 264 PRO A N 1
ATOM 2109 C CA . PRO A 1 264 ? 18.865 1.452 -16.723 1.00 61.16 264 PRO A CA 1
ATOM 2110 C C . PRO A 1 264 ? 20.104 1.450 -17.637 1.00 61.16 264 PRO A C 1
ATOM 2112 O O . PRO A 1 264 ? 20.945 0.565 -17.515 1.00 61.16 264 PRO A O 1
ATOM 2115 N N . ASN A 1 265 ? 20.240 2.443 -18.525 1.00 58.69 265 ASN A N 1
ATOM 2116 C CA . ASN A 1 265 ? 21.322 2.536 -19.511 1.00 58.69 265 ASN A CA 1
ATOM 2117 C C . ASN A 1 265 ? 22.526 3.386 -19.067 1.00 58.69 265 ASN A C 1
ATOM 2119 O O . ASN A 1 265 ? 23.517 3.458 -19.797 1.00 58.69 265 ASN A O 1
ATOM 2123 N N . GLN A 1 266 ? 22.492 4.031 -17.895 1.00 56.09 266 GLN A N 1
ATOM 2124 C CA . GLN A 1 266 ? 23.675 4.721 -17.371 1.00 56.09 266 GLN A CA 1
ATOM 2125 C C . GLN A 1 266 ? 24.666 3.684 -16.829 1.00 56.09 266 GLN A C 1
ATOM 2127 O O . GLN A 1 266 ? 24.606 3.279 -15.668 1.00 56.09 266 GLN A O 1
ATOM 2132 N N . ARG A 1 267 ? 25.590 3.231 -17.689 1.00 43.12 267 ARG A N 1
ATOM 2133 C CA . ARG A 1 267 ? 26.753 2.446 -17.259 1.00 43.12 267 ARG A CA 1
ATOM 2134 C C . ARG A 1 267 ? 27.501 3.231 -16.185 1.00 43.12 267 ARG A C 1
ATOM 2136 O O . ARG A 1 267 ? 27.869 4.383 -16.395 1.00 43.12 267 ARG A O 1
ATOM 2143 N N . ILE A 1 268 ? 27.753 2.580 -15.052 1.00 45.47 268 ILE A N 1
ATOM 2144 C CA . ILE A 1 268 ? 28.659 3.082 -14.022 1.00 45.47 268 ILE A CA 1
ATOM 2145 C C . ILE A 1 268 ? 30.049 3.140 -14.659 1.00 45.47 268 ILE A C 1
ATOM 2147 O O . ILE A 1 268 ? 30.732 2.121 -14.756 1.00 45.47 268 ILE A O 1
ATOM 2151 N N . THR A 1 269 ? 30.487 4.316 -15.101 1.00 38.03 269 THR A N 1
ATOM 2152 C CA . THR A 1 269 ? 31.919 4.565 -15.251 1.00 38.03 269 THR A CA 1
ATOM 2153 C C . THR A 1 269 ? 32.476 4.614 -13.836 1.00 38.03 269 THR A C 1
ATOM 2155 O O . THR A 1 269 ? 32.365 5.636 -13.158 1.00 38.03 269 THR A O 1
ATOM 2158 N N . LYS A 1 270 ? 32.982 3.478 -13.347 1.00 37.66 270 LYS A N 1
ATOM 2159 C CA . LYS A 1 270 ? 33.794 3.456 -12.130 1.00 37.66 270 LYS A CA 1
ATOM 2160 C C . LYS A 1 270 ? 35.011 4.344 -12.414 1.00 37.66 270 LYS A C 1
ATOM 2162 O O . LYS A 1 270 ? 35.794 4.010 -13.300 1.00 37.66 270 LYS A O 1
ATOM 2167 N N . LYS A 1 271 ? 35.082 5.498 -11.753 1.00 35.09 271 LYS A N 1
ATOM 2168 C CA . LYS A 1 271 ? 36.341 6.217 -11.548 1.00 35.09 271 LYS A CA 1
ATOM 2169 C C . LYS A 1 271 ? 37.039 5.607 -10.345 1.00 35.09 271 LYS A C 1
ATOM 2171 O O . LYS A 1 271 ? 36.304 5.208 -9.412 1.00 35.09 271 LYS A O 1
#

Organism: NCBI:txid299467

Foldseek 3Di:
DVLQVVLVVLVVVVVVDDDDSPVSLVVQLVSLLVLCVVVVFDNVLSSVLSVVDDHSVSSNCCVQCVLPPVPPDDDDDDDDPPVLPPPLPPGDDDPVPDDPQAQDQQQFFQKKKKDQWALQADQVVVCSLLCNLAAWPDWDWAADPQGIMIMTGHPGSRSLSVSLCVFQWDWDADPVGIDTDGDGADQDPSTGNVSPHGMHMAGDHDPVCPVVPGDDRRDALADPCQQEQRDPCPPNDSGDNNVSRGRRHHDPVQADPVRHGNDPPPPPPDD

pLDDT: mean 72.79, std 19.63, range [25.25, 94.88]

Radius of gyration: 22.79 Å; chains: 1; bounding box: 83×42×58 Å

Sequence (271 aa):
RKFEEAEAAFNKVLELEKIDRSEATSELIRIREEAVRQLGYDKQSASAAAAKYNSVHEAIDSVVNCMFNVTRQHNDECDSEDELILNANLNYPSIADKTPNDVTNPFGWKALWVGNLSQNADEAVLQRMFCKYGVLSHCGLYKRPEGAFALVHYDNSESPRRAMAAYQVLILRTNGGCIVIFFQGTVIKGISLGDSQKLILRFRPNRDQKQDKYQERIDTPECYYWRTTGCLRVEDCHYLHIPANKGVDIQPWMITSDGKPRNPNQRITKK

Secondary structure (DSSP, 8-state):
-HHHHHHHHHHHHHHH-SS--HHHHHHHHHHHHHHHHTTT--HHHHHHHHHH-SSHHHHHHHHHHTTTGGGS--SS----TTHHHHHHHSSS--TT---TTS---TT---EEEEEEE-TT--HHHHHHHHGGGS-EEEEEEEEETTEEEEEEEESSSHHHHHHHHHHH-EEEEETTEEEEE-------TTTBGGGTSPPEEEEE--SGGGTSTT-PPP--SB-HHHHTT--S-TTT-SSB--GGGTTTT--GGGB-TTSSBPPTT------

InterPro domains:
  IPR000504 RNA recognition motif domain [PF00076] (112-168)
  IPR000504 RNA recognition motif domain [PS50102] (110-206)
  IPR000504 RNA recognition motif domain [SM00360] (111-182)
  IPR000571 Zinc finger, CCCH-type [PS50103] (217-244)
  IPR012677 Nucleotide-binding alpha-beta plait domain superfamily [G3DSA:3.30.70.330] (108-182)
  IPR035979 RNA-binding domain superfamily [SSF54928] (104-182)